Protein AF-A0AAC9TVE8-F1 (afdb_monomer_lite)

Sequence (306 aa):
MRELNFVEDNGLFGITFKSDNKAEANTIMNAIQRFISKNSDNEIKENINDNSKSSVKDYSRCPIDGPSKDVYLNLFSDDKLIELYNSEELEQGYKDYIKNELNERGIFDLSMTKSKKKSSNNNNTKKEKKSNTIIENIKEHELNNKIKSIKNGRDITQLSNEELEEIALLESELASICGYSETAKHILQGRKFNHSRELENKITQGRRLSELTLEELKELEKVTMLDNYREDIQKEIYKRENKSFEETLKENNEIISFSEDEEQSNYKIDEDEDPLSVDTDNINNWDFDADGDKVDADGNKMLFDY

Foldseek 3Di:
DWDWDWDDDPNDIDIAIDDPDPVVRVVVVVVVVVVVVVVVVVVVVVPPPDPPDDPDDDLQADCDPDPRGRPGPLVDDLVVLLVQLPDPPDDVSNVVVSQVSCVVVVNDDPPSPDDDDDDDDDDDPPPVVVVVLVVLVVLLVVLVVVLCVLCVVPDLLPHDLVSLVVNLVSQVVNCVRPNGDSVSVVSNVVVLQVVLVVVLCVLCVVPDLLPHDLVSLVVNLVSDPDPVVNVVSVVSNVVVVVVVVVVVVVVVPPPPDPDDDDDDDDDDDDDDDDPDDDDDDDDDPPDPPPDDFDADPVGDGDPDDD

Organism: NCBI:txid1287055

Secondary structure (DSSP, 8-state):
--EEEEEEETTEEEEEEE-S-HHHHHHHHHHHHHHHHHHHHHHHHHS-S--TT-----TTB--SSSTTTT-BGGGS-HHHHHHHHT-TTS-HHHHHHHHHHHHHTT---GGGS------------TTHHHHHHHHHHHHHHHHHHHHHHHHTT--GGGS-HHHHHHHHHHHHHHHHHH----HHHHHHHHHHHHHHHHHHHHHHTT--GGGS-HHHHHHHHHH---HHHHHHHHHHHHHHHHHHHHHHHHHH--------------------------------S-----S-PPB-TT-PBPSS--

Radius of gyration: 43.01 Å; chains: 1; bounding box: 118×68×105 Å

pLDDT: mean 70.2, std 19.27, range [30.31, 93.0]

Structure (mmCIF, N/CA/C/O backbone):
data_AF-A0AAC9TVE8-F1
#
_entry.id   AF-A0AAC9TVE8-F1
#
loop_
_atom_site.group_PDB
_atom_site.id
_atom_site.type_symbol
_atom_site.label_atom_id
_atom_site.label_alt_id
_atom_site.label_comp_id
_atom_site.label_asym_id
_atom_site.label_entity_id
_atom_site.label_seq_id
_atom_site.pdbx_PDB_ins_code
_atom_site.Cartn_x
_atom_site.Cartn_y
_atom_site.Cartn_z
_atom_site.occupancy
_atom_site.B_iso_or_equiv
_atom_site.auth_seq_id
_atom_site.auth_comp_id
_atom_site.auth_asym_id
_atom_site.auth_atom_id
_atom_site.pdbx_PDB_model_num
ATOM 1 N N . MET A 1 1 ? 18.629 20.568 -51.470 1.00 65.56 1 MET A N 1
ATOM 2 C CA . MET A 1 1 ? 18.117 19.857 -50.295 1.00 65.56 1 MET A CA 1
ATOM 3 C C . MET A 1 1 ? 19.120 18.768 -49.954 1.00 65.56 1 MET A C 1
ATOM 5 O O . MET A 1 1 ? 19.537 18.055 -50.855 1.00 65.56 1 MET A O 1
ATOM 9 N N . ARG A 1 2 ? 19.594 18.702 -48.703 1.00 78.94 2 ARG A N 1
ATOM 10 C CA . ARG A 1 2 ? 20.515 17.651 -48.242 1.00 78.94 2 ARG A CA 1
ATOM 11 C C . ARG A 1 2 ? 19.762 16.756 -47.273 1.00 78.94 2 ARG A C 1
ATOM 13 O O . ARG A 1 2 ? 19.258 17.264 -46.277 1.00 78.94 2 ARG A O 1
ATOM 20 N N . GLU A 1 3 ? 19.695 15.465 -47.554 1.00 76.12 3 GLU A N 1
ATOM 21 C CA . GLU A 1 3 ? 19.007 14.498 -46.696 1.00 76.12 3 GLU A CA 1
ATOM 22 C C . GLU A 1 3 ? 19.867 13.253 -46.538 1.00 76.12 3 GLU A C 1
ATOM 24 O O . GLU A 1 3 ? 20.350 12.701 -47.526 1.00 76.12 3 GLU A O 1
ATOM 29 N N . LEU A 1 4 ? 20.045 12.812 -45.297 1.00 78.94 4 LEU A N 1
ATOM 30 C CA . LEU A 1 4 ? 20.685 11.547 -44.967 1.00 78.94 4 LEU A CA 1
ATOM 31 C C . LEU A 1 4 ? 19.611 10.625 -44.400 1.00 78.94 4 LEU A C 1
ATOM 33 O O . LEU A 1 4 ? 18.989 10.966 -43.396 1.00 78.94 4 LEU A O 1
ATOM 37 N N . ASN A 1 5 ? 19.404 9.479 -45.039 1.00 76.00 5 ASN A N 1
ATOM 38 C CA . ASN A 1 5 ? 18.442 8.482 -44.594 1.00 76.00 5 ASN A CA 1
ATOM 39 C C . ASN A 1 5 ? 19.147 7.160 -44.314 1.00 76.00 5 ASN A C 1
ATOM 41 O O . ASN A 1 5 ? 19.996 6.713 -45.093 1.00 76.00 5 ASN A O 1
ATOM 45 N N . PHE A 1 6 ? 18.725 6.532 -43.225 1.00 77.38 6 PHE A N 1
ATOM 46 C CA . PHE A 1 6 ? 19.122 5.193 -42.825 1.00 77.38 6 PHE A CA 1
ATOM 47 C C . PHE A 1 6 ? 17.919 4.279 -43.024 1.00 77.38 6 PHE A C 1
ATOM 49 O O . PHE A 1 6 ? 16.826 4.582 -42.546 1.00 77.38 6 PHE A O 1
ATOM 56 N N . VAL A 1 7 ? 18.112 3.201 -43.774 1.00 75.38 7 VAL A N 1
ATOM 57 C CA . VAL A 1 7 ? 17.093 2.182 -44.025 1.00 75.38 7 VAL A CA 1
ATOM 58 C C . VAL A 1 7 ? 17.626 0.871 -43.475 1.00 75.38 7 VAL A C 1
ATOM 60 O O . VAL A 1 7 ? 18.724 0.461 -43.835 1.00 75.38 7 VAL A O 1
ATOM 63 N N . GLU A 1 8 ? 16.860 0.224 -42.608 1.00 69.62 8 GLU A N 1
ATOM 64 C CA . GLU A 1 8 ? 17.105 -1.160 -42.213 1.00 69.62 8 GLU A CA 1
ATOM 65 C C . GLU A 1 8 ? 16.095 -2.048 -42.943 1.00 69.62 8 GLU A C 1
ATOM 67 O O . GLU A 1 8 ? 14.891 -1.803 -42.871 1.00 69.62 8 GLU A O 1
ATOM 72 N N . ASP A 1 9 ? 16.583 -3.076 -43.635 1.00 58.78 9 ASP A N 1
ATOM 73 C CA . ASP A 1 9 ? 15.754 -4.154 -44.174 1.00 58.78 9 ASP A CA 1
ATOM 74 C C . ASP A 1 9 ? 16.397 -5.500 -43.827 1.00 58.78 9 ASP A C 1
ATOM 76 O O . ASP A 1 9 ? 17.488 -5.825 -44.296 1.00 58.78 9 ASP A O 1
ATOM 80 N N . ASN A 1 10 ? 15.745 -6.270 -42.952 1.00 51.19 10 ASN A N 1
ATOM 81 C CA . ASN A 1 10 ? 16.164 -7.619 -42.559 1.00 51.19 10 ASN A CA 1
ATOM 82 C C . ASN A 1 10 ? 17.630 -7.740 -42.081 1.00 51.19 10 ASN A C 1
ATOM 84 O O . ASN A 1 10 ? 18.275 -8.768 -42.271 1.00 51.19 10 ASN A O 1
ATOM 88 N N . GLY A 1 11 ? 18.155 -6.715 -41.397 1.00 52.25 11 GLY A N 1
ATOM 89 C CA . GLY A 1 11 ? 19.544 -6.679 -40.912 1.00 52.25 11 GLY A CA 1
ATOM 90 C C . GLY A 1 11 ? 20.568 -6.183 -41.939 1.00 52.25 11 GLY A C 1
ATOM 91 O O . GLY A 1 11 ? 21.757 -6.127 -41.633 1.00 52.25 11 GLY A O 1
ATOM 92 N N . LEU A 1 12 ? 20.122 -5.787 -43.134 1.00 61.22 12 LEU A N 1
ATOM 93 C CA . LEU A 1 12 ? 20.921 -5.036 -44.090 1.00 61.22 12 LEU A CA 1
ATOM 94 C C . LEU A 1 12 ? 20.696 -3.536 -43.859 1.00 61.22 12 LEU A C 1
ATOM 96 O O . LEU A 1 12 ? 19.582 -3.031 -44.007 1.00 61.22 12 LEU A O 1
ATOM 100 N N . PHE A 1 13 ? 21.762 -2.819 -43.504 1.00 70.62 13 PHE A N 1
ATOM 101 C CA . PHE A 1 13 ? 21.716 -1.373 -43.292 1.00 70.62 13 PHE A CA 1
ATOM 102 C C . PHE A 1 13 ? 22.097 -0.634 -44.575 1.00 70.62 13 PHE A C 1
ATOM 104 O O . PHE A 1 13 ? 23.231 -0.706 -45.051 1.00 70.62 13 PHE A O 1
ATOM 111 N N . GLY A 1 14 ? 21.139 0.095 -45.137 1.00 75.38 14 GLY A N 1
ATOM 112 C CA . GLY A 1 14 ? 21.325 0.999 -46.262 1.00 75.38 14 GLY A CA 1
ATOM 113 C C . GLY A 1 14 ? 21.501 2.439 -45.790 1.00 75.38 14 GLY A C 1
ATOM 114 O O . GLY A 1 14 ? 20.646 2.986 -45.096 1.00 75.38 14 GLY A O 1
ATOM 115 N N . ILE A 1 15 ? 22.587 3.086 -46.212 1.00 82.75 15 ILE A N 1
ATOM 116 C CA . ILE A 1 15 ? 22.798 4.525 -46.019 1.00 82.75 15 ILE A CA 1
ATOM 117 C C . ILE A 1 15 ? 22.570 5.213 -47.360 1.00 82.75 15 ILE A C 1
ATOM 119 O O . ILE A 1 15 ? 23.194 4.858 -48.360 1.00 82.75 15 ILE A O 1
ATOM 123 N N . THR A 1 16 ? 21.692 6.214 -47.389 1.00 82.44 16 THR A N 1
ATOM 124 C CA . THR A 1 16 ? 21.457 7.022 -48.591 1.00 82.44 16 THR A CA 1
ATOM 125 C C . THR A 1 16 ? 21.618 8.500 -48.283 1.00 82.44 16 THR A C 1
ATOM 127 O O . THR A 1 16 ? 21.069 9.010 -47.310 1.00 82.44 16 THR A O 1
ATOM 130 N N . PHE A 1 17 ? 22.365 9.201 -49.134 1.00 83.31 17 PHE A N 1
ATOM 131 C CA . PHE A 1 17 ? 22.533 10.646 -49.057 1.00 83.31 17 PHE A CA 1
ATOM 132 C C . PHE A 1 17 ? 22.013 11.298 -50.339 1.00 83.31 17 PHE A C 1
ATOM 134 O O . PHE A 1 17 ? 22.492 11.008 -51.437 1.00 83.31 17 PHE A O 1
ATOM 141 N N . LYS A 1 18 ? 21.028 12.185 -50.201 1.00 85.06 18 LYS A N 1
ATOM 142 C CA . LYS A 1 18 ? 20.482 12.994 -51.294 1.00 85.06 18 LYS A CA 1
ATOM 143 C C . LYS A 1 18 ? 21.072 14.400 -51.230 1.00 85.06 18 LYS A C 1
ATOM 145 O O . LYS A 1 18 ? 21.073 15.021 -50.171 1.00 85.06 18 LYS A O 1
ATOM 150 N N . SER A 1 19 ? 21.529 14.906 -52.373 1.00 86.25 19 SER A N 1
ATOM 151 C CA . SER A 1 19 ? 21.849 16.320 -52.597 1.00 86.25 19 SER A CA 1
ATOM 152 C C . SER A 1 19 ? 21.358 16.735 -53.983 1.00 86.25 19 SER A C 1
ATOM 154 O O . SER A 1 19 ? 21.337 15.916 -54.903 1.00 86.25 19 SER A O 1
ATOM 156 N N . ASP A 1 20 ? 21.024 18.015 -54.150 1.00 88.31 20 ASP A N 1
ATOM 157 C CA . ASP A 1 20 ? 20.729 18.612 -55.461 1.00 88.31 20 ASP A CA 1
ATOM 158 C C . ASP A 1 20 ? 21.970 18.602 -56.375 1.00 88.31 20 ASP A C 1
ATOM 160 O O . ASP A 1 20 ? 21.859 18.730 -57.593 1.00 88.31 20 ASP A O 1
ATOM 164 N N . ASN A 1 21 ? 23.168 18.435 -55.798 1.00 89.12 21 ASN A N 1
ATOM 165 C CA . ASN A 1 21 ? 24.426 18.321 -56.522 1.00 89.12 21 ASN A CA 1
ATOM 166 C C . ASN A 1 21 ? 24.946 16.873 -56.506 1.00 89.12 21 ASN A C 1
ATOM 168 O O . ASN A 1 21 ? 25.409 16.356 -55.486 1.00 89.12 21 ASN A O 1
ATOM 172 N N . LYS A 1 22 ? 24.948 16.232 -57.681 1.00 85.94 22 LYS A N 1
ATOM 173 C CA . LYS A 1 22 ? 25.423 14.851 -57.869 1.00 85.94 22 LYS A CA 1
ATOM 174 C C . LYS A 1 22 ? 26.890 14.651 -57.462 1.00 85.94 22 LYS A C 1
ATOM 176 O O . LYS A 1 22 ? 27.232 13.607 -56.912 1.00 85.94 22 LYS A O 1
ATOM 181 N N . ALA A 1 23 ? 27.763 15.625 -57.732 1.00 86.38 23 ALA A N 1
ATOM 182 C CA . ALA A 1 23 ? 29.186 15.518 -57.401 1.00 86.38 23 ALA A CA 1
ATOM 183 C C . ALA A 1 23 ? 29.408 15.543 -55.883 1.00 86.38 23 ALA A C 1
ATOM 185 O O . ALA A 1 23 ? 30.212 14.780 -55.348 1.00 86.38 23 ALA A O 1
ATOM 186 N N . GLU A 1 24 ? 28.642 16.377 -55.185 1.00 83.00 24 GLU A N 1
ATOM 187 C CA . GLU A 1 24 ? 28.634 16.444 -53.727 1.00 83.00 24 GLU A CA 1
ATOM 188 C C . GLU A 1 24 ? 28.098 15.145 -53.113 1.00 83.00 24 GLU A C 1
ATOM 190 O O . GLU A 1 24 ? 28.743 14.582 -52.228 1.00 83.00 24 GLU A O 1
ATOM 195 N N . ALA A 1 25 ? 26.979 14.621 -53.628 1.00 84.31 25 ALA A N 1
ATOM 196 C CA . ALA A 1 25 ? 26.403 13.371 -53.139 1.00 84.31 25 ALA A CA 1
ATOM 197 C C . ALA A 1 25 ? 27.381 12.192 -53.262 1.00 84.31 25 ALA A C 1
ATOM 199 O O . ALA A 1 25 ? 27.592 11.457 -52.298 1.00 84.31 25 ALA A O 1
ATOM 200 N N . ASN A 1 26 ? 28.052 12.065 -54.410 1.00 83.38 26 ASN A N 1
ATOM 201 C CA . ASN A 1 26 ? 29.068 11.035 -54.623 1.00 83.38 26 ASN A CA 1
ATOM 202 C C . ASN A 1 26 ? 30.281 11.210 -53.701 1.00 83.38 26 ASN A C 1
ATOM 204 O O . ASN A 1 26 ? 30.813 10.231 -53.185 1.00 83.38 26 ASN A O 1
ATOM 208 N N . THR A 1 27 ? 30.725 12.450 -53.483 1.00 87.81 27 THR A N 1
ATOM 209 C CA . THR A 1 27 ? 31.869 12.737 -52.604 1.00 87.81 27 THR A CA 1
ATOM 210 C C . THR A 1 27 ? 31.567 12.326 -51.167 1.00 87.81 27 THR A C 1
ATOM 212 O O . THR A 1 27 ? 32.390 11.674 -50.525 1.00 87.81 27 THR A O 1
ATOM 215 N N . ILE A 1 28 ? 30.369 12.653 -50.683 1.00 84.19 28 ILE A N 1
ATOM 216 C CA . ILE A 1 28 ? 29.928 12.329 -49.325 1.00 84.19 28 ILE A CA 1
ATOM 217 C C . ILE A 1 28 ? 29.726 10.819 -49.163 1.00 84.19 28 ILE A C 1
ATOM 219 O O . ILE A 1 28 ? 30.243 10.249 -48.207 1.00 84.19 28 ILE A O 1
ATOM 223 N N . MET A 1 29 ? 29.079 10.143 -50.118 1.00 85.88 29 MET A N 1
ATOM 224 C CA . MET A 1 29 ? 28.918 8.684 -50.065 1.00 85.88 29 MET A CA 1
ATOM 225 C C . MET A 1 29 ? 30.262 7.946 -50.081 1.00 85.88 29 MET A C 1
ATOM 227 O O . MET A 1 29 ? 30.465 7.028 -49.289 1.00 85.88 29 MET A O 1
ATOM 231 N N . ASN A 1 30 ? 31.219 8.391 -50.901 1.00 83.94 30 ASN A N 1
ATOM 232 C CA . ASN A 1 30 ? 32.571 7.827 -50.913 1.00 83.94 30 ASN A CA 1
ATOM 233 C C . ASN A 1 30 ? 33.313 8.064 -49.589 1.00 83.94 30 ASN A C 1
ATOM 235 O O . ASN A 1 30 ? 34.082 7.208 -49.150 1.00 83.94 30 ASN A O 1
ATOM 239 N N . ALA A 1 31 ? 33.108 9.218 -48.947 1.00 84.38 31 ALA A N 1
ATOM 240 C CA . ALA A 1 31 ? 33.695 9.514 -47.644 1.00 84.38 31 ALA A CA 1
ATOM 241 C C . ALA A 1 31 ? 33.103 8.623 -46.540 1.00 84.38 31 ALA A C 1
ATOM 243 O O . ALA A 1 31 ? 33.861 8.072 -45.744 1.00 84.38 31 ALA A O 1
ATOM 244 N N . ILE A 1 32 ? 31.781 8.425 -46.540 1.00 82.94 32 ILE A N 1
ATOM 245 C CA . ILE A 1 32 ? 31.084 7.515 -45.619 1.00 82.94 32 ILE A CA 1
ATOM 246 C C . ILE A 1 32 ? 31.590 6.082 -45.813 1.00 82.94 32 ILE A C 1
ATOM 248 O O . ILE A 1 32 ? 31.980 5.438 -44.843 1.00 82.94 32 ILE A O 1
ATOM 252 N N . GLN A 1 33 ? 31.677 5.606 -47.058 1.00 80.19 33 GLN A N 1
ATOM 253 C CA . GLN A 1 33 ? 32.198 4.271 -47.358 1.00 80.19 33 GLN A CA 1
ATOM 254 C C . GLN A 1 33 ? 33.635 4.097 -46.848 1.00 80.19 33 GLN A C 1
ATOM 256 O O . GLN A 1 33 ? 33.935 3.116 -46.175 1.00 80.19 33 GLN A O 1
ATOM 261 N N . ARG A 1 34 ? 34.521 5.070 -47.107 1.00 79.44 34 ARG A N 1
ATOM 262 C CA . ARG A 1 34 ? 35.908 5.036 -46.610 1.00 79.44 34 ARG A CA 1
ATOM 263 C C . ARG A 1 34 ? 35.990 5.050 -45.088 1.00 79.44 34 ARG A C 1
ATOM 265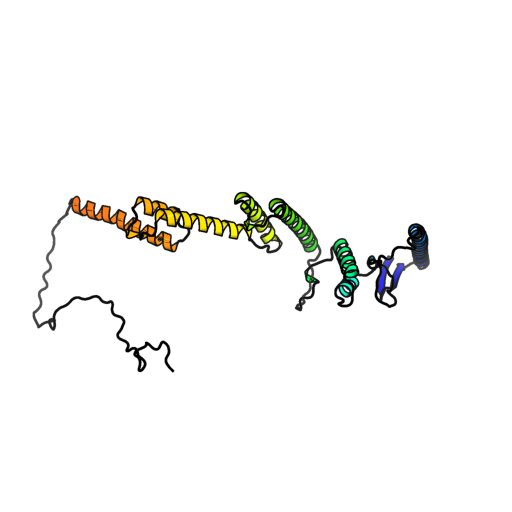 O O . ARG A 1 34 ? 36.863 4.389 -44.537 1.00 79.44 34 ARG A O 1
ATOM 272 N N . PHE A 1 35 ? 35.126 5.810 -44.420 1.00 79.19 35 PHE A N 1
ATOM 273 C CA . PHE A 1 35 ? 35.072 5.862 -42.962 1.00 79.19 35 PHE A CA 1
ATOM 274 C C . PHE A 1 35 ? 34.667 4.507 -42.373 1.00 79.19 35 PHE A C 1
ATOM 276 O O . PHE A 1 35 ? 35.350 4.010 -41.481 1.00 79.19 35 PHE A O 1
ATOM 283 N N . ILE A 1 36 ? 33.626 3.880 -42.930 1.00 78.44 36 ILE A N 1
ATOM 284 C CA . ILE A 1 36 ? 33.165 2.551 -42.512 1.00 78.44 36 ILE A CA 1
ATOM 285 C C . ILE A 1 36 ? 34.269 1.512 -42.729 1.00 78.44 36 ILE A C 1
ATOM 287 O O . ILE A 1 36 ? 34.628 0.821 -41.783 1.00 78.44 36 ILE A O 1
ATOM 291 N N . SER A 1 37 ? 34.878 1.461 -43.920 1.00 74.19 37 SER A N 1
ATOM 292 C CA . SER A 1 37 ? 35.965 0.511 -44.206 1.00 74.19 37 SER A CA 1
ATOM 293 C C . SER A 1 37 ? 37.187 0.710 -43.302 1.00 74.19 37 SER A C 1
ATOM 295 O O . SER A 1 37 ? 37.798 -0.250 -42.848 1.00 74.19 37 SER A O 1
ATOM 297 N N . LYS A 1 38 ? 37.550 1.962 -43.001 1.00 75.31 38 LYS A N 1
ATOM 298 C CA . LYS A 1 38 ? 38.698 2.254 -42.134 1.00 75.31 38 LYS A CA 1
ATOM 299 C C . LYS A 1 38 ? 38.452 1.830 -40.684 1.00 75.31 38 LYS A C 1
ATOM 301 O O . LYS A 1 38 ? 39.387 1.395 -40.018 1.00 75.31 38 LYS A O 1
ATOM 306 N N . ASN A 1 39 ? 37.222 1.969 -40.194 1.00 64.12 39 ASN A N 1
ATOM 307 C CA . ASN A 1 39 ? 36.875 1.561 -38.836 1.00 64.12 39 ASN A CA 1
ATOM 308 C C . ASN A 1 39 ? 36.667 0.047 -38.726 1.00 64.12 39 ASN A C 1
ATOM 310 O O . ASN A 1 39 ? 37.110 -0.524 -37.735 1.00 64.12 39 ASN A O 1
ATOM 314 N N . SER A 1 40 ? 36.134 -0.617 -39.759 1.00 60.47 40 SER A N 1
ATOM 315 C CA . SER A 1 40 ? 36.070 -2.084 -39.784 1.00 60.47 40 SER A CA 1
ATOM 316 C C . SER A 1 40 ? 37.465 -2.719 -39.751 1.00 60.47 40 SER A C 1
ATOM 318 O O . SER A 1 40 ? 37.679 -3.699 -39.048 1.00 60.47 40 SER A O 1
ATOM 320 N N . ASP A 1 41 ? 38.449 -2.129 -40.439 1.00 54.41 41 ASP A N 1
ATOM 321 C CA . ASP A 1 41 ? 39.832 -2.630 -40.423 1.00 54.41 41 ASP A CA 1
ATOM 322 C C . ASP A 1 41 ? 40.548 -2.393 -39.077 1.00 54.41 41 ASP A C 1
ATOM 324 O O . ASP A 1 41 ? 41.454 -3.147 -38.709 1.00 54.41 41 ASP A O 1
ATOM 328 N N . ASN A 1 42 ? 40.150 -1.360 -38.327 1.00 50.72 42 ASN A N 1
ATOM 329 C CA . ASN A 1 42 ? 40.678 -1.082 -36.989 1.00 50.72 42 ASN A CA 1
ATOM 330 C C . ASN A 1 42 ? 40.032 -1.975 -35.914 1.00 50.72 42 ASN A C 1
ATOM 332 O O . ASN A 1 42 ? 40.745 -2.448 -35.030 1.00 50.72 42 ASN A O 1
ATOM 336 N N . GLU A 1 43 ? 38.737 -2.293 -36.025 1.00 45.72 43 GLU A N 1
ATOM 337 C CA . GLU A 1 43 ? 38.057 -3.261 -35.144 1.00 45.72 43 GLU A CA 1
ATOM 338 C C . GLU A 1 43 ? 38.591 -4.692 -35.312 1.00 45.72 43 GLU A C 1
ATOM 340 O O . GLU A 1 43 ? 38.644 -5.456 -34.346 1.00 45.72 43 GLU A O 1
ATOM 345 N N . ILE A 1 44 ? 39.066 -5.054 -36.511 1.00 45.66 44 ILE A N 1
ATOM 346 C CA . ILE A 1 44 ? 39.747 -6.338 -36.742 1.00 45.66 44 ILE A CA 1
ATOM 347 C C . ILE A 1 44 ? 41.080 -6.403 -35.973 1.00 45.66 44 ILE A C 1
ATOM 349 O O . ILE A 1 44 ? 41.489 -7.484 -35.561 1.00 45.66 44 ILE A O 1
ATOM 353 N N . LYS A 1 45 ? 41.759 -5.277 -35.713 1.00 43.91 45 LYS A N 1
ATOM 354 C CA . LYS A 1 45 ? 43.038 -5.273 -34.977 1.00 43.91 45 LYS A CA 1
ATOM 355 C C . LYS A 1 45 ? 42.893 -5.273 -33.458 1.00 43.91 45 LYS A C 1
ATOM 357 O O . LYS A 1 45 ? 43.772 -5.819 -32.799 1.00 43.91 45 LYS A O 1
ATOM 362 N N . GLU A 1 46 ? 41.815 -4.723 -32.901 1.00 41.22 46 GLU A N 1
ATOM 363 C CA . GLU A 1 46 ? 41.567 -4.797 -31.450 1.00 41.22 46 GLU A CA 1
ATOM 364 C C . GLU A 1 46 ? 40.982 -6.151 -31.008 1.00 41.22 46 GLU A C 1
ATOM 366 O O . GLU A 1 46 ? 41.146 -6.532 -29.853 1.00 41.22 46 GLU A O 1
ATOM 371 N N . ASN A 1 47 ? 40.401 -6.934 -31.929 1.00 41.50 47 ASN A N 1
ATOM 372 C CA . ASN A 1 47 ? 39.808 -8.247 -31.632 1.00 41.50 47 ASN A CA 1
ATOM 373 C C . ASN A 1 47 ? 40.692 -9.471 -31.955 1.00 41.50 47 ASN A C 1
ATOM 375 O O . ASN A 1 47 ? 40.273 -10.599 -31.698 1.00 41.50 47 ASN A O 1
ATOM 379 N N . ILE A 1 48 ? 41.911 -9.298 -32.485 1.00 42.78 48 ILE A N 1
ATOM 380 C CA . ILE A 1 48 ? 42.873 -10.404 -32.706 1.00 42.78 48 ILE A CA 1
ATOM 381 C C . ILE A 1 48 ? 43.986 -10.359 -31.648 1.00 42.78 48 ILE A C 1
ATOM 383 O O . ILE A 1 48 ? 45.172 -10.431 -31.951 1.00 42.78 48 ILE A O 1
ATOM 387 N N . ASN A 1 49 ? 43.606 -10.253 -30.376 1.00 35.69 49 ASN A N 1
ATOM 388 C CA . ASN A 1 49 ? 44.420 -10.804 -29.298 1.00 35.69 49 ASN A CA 1
ATOM 389 C C . ASN A 1 49 ? 43.664 -12.000 -28.719 1.00 35.69 49 ASN A C 1
ATOM 391 O O . ASN A 1 49 ? 42.803 -11.865 -27.856 1.00 35.69 49 ASN A O 1
ATOM 395 N N . ASP A 1 50 ? 43.967 -13.155 -29.308 1.00 45.75 50 ASP A N 1
ATOM 396 C CA . ASP A 1 50 ? 43.845 -14.504 -28.764 1.00 45.75 50 ASP A CA 1
ATOM 397 C C . ASP A 1 50 ? 42.732 -14.758 -27.741 1.00 45.75 50 ASP A C 1
ATOM 399 O O . ASP A 1 50 ? 42.935 -14.717 -26.531 1.00 45.75 50 ASP A O 1
ATOM 403 N N . ASN A 1 51 ? 41.584 -15.213 -28.244 1.00 37.44 51 ASN A N 1
ATOM 404 C CA . ASN A 1 51 ? 40.698 -16.083 -27.471 1.00 37.44 51 ASN A CA 1
ATOM 405 C C . ASN A 1 51 ? 40.352 -17.366 -28.233 1.00 37.44 51 ASN A C 1
ATOM 407 O O . ASN A 1 51 ? 39.248 -17.904 -28.158 1.00 37.44 51 ASN A O 1
ATOM 411 N N . SER A 1 52 ? 41.354 -17.930 -28.909 1.00 43.28 52 SER A N 1
ATOM 412 C CA . SER A 1 52 ? 41.347 -19.315 -29.383 1.00 43.28 52 SER A CA 1
ATOM 413 C C . SER A 1 52 ? 41.463 -20.308 -28.210 1.00 43.28 52 SER A C 1
ATOM 415 O O . SER A 1 52 ? 42.340 -21.164 -28.215 1.00 43.28 52 SER A O 1
ATOM 417 N N . LYS A 1 53 ? 40.616 -20.173 -27.170 1.00 44.50 53 LYS A N 1
ATOM 418 C CA . LYS A 1 53 ? 40.407 -21.150 -26.073 1.00 44.50 53 LYS A CA 1
ATOM 419 C C . LYS A 1 53 ? 39.362 -20.740 -25.022 1.00 44.50 53 LYS A C 1
ATOM 421 O O . LYS A 1 53 ? 39.426 -21.208 -23.890 1.00 44.50 53 LYS A O 1
ATOM 426 N N . SER A 1 54 ? 38.376 -19.918 -25.365 1.00 43.22 54 SER A N 1
ATOM 427 C CA . SER A 1 54 ? 37.230 -19.710 -24.479 1.00 43.22 54 SER A CA 1
ATOM 428 C C . SER A 1 54 ? 36.051 -20.534 -24.983 1.00 43.22 54 SER A C 1
ATOM 430 O O . SER A 1 54 ? 35.462 -20.226 -26.011 1.00 43.22 54 SER A O 1
ATOM 432 N N . SER A 1 55 ? 35.689 -21.593 -24.262 1.00 50.84 55 SER A N 1
ATOM 433 C CA . SER A 1 55 ? 34.427 -22.321 -24.457 1.00 50.84 55 SER A CA 1
ATOM 434 C C . SER A 1 55 ? 33.207 -21.526 -23.960 1.00 50.84 55 SER A C 1
ATOM 436 O O . SER A 1 55 ? 32.153 -22.110 -23.714 1.00 50.84 55 SER A O 1
ATOM 438 N N . VAL A 1 56 ? 33.352 -20.214 -23.739 1.00 59.50 56 VAL A N 1
ATOM 439 C CA . VAL A 1 56 ? 32.280 -19.338 -23.272 1.00 59.50 56 VAL A CA 1
ATOM 440 C C . VAL A 1 56 ? 31.532 -18.822 -24.490 1.00 59.50 56 VAL A C 1
ATOM 442 O O . VAL A 1 56 ? 32.099 -18.162 -25.358 1.00 59.50 56 VAL A O 1
ATOM 445 N N . LYS A 1 57 ? 30.252 -19.174 -24.556 1.00 68.94 57 LYS A N 1
ATOM 446 C CA . LYS A 1 57 ? 29.333 -18.755 -25.608 1.00 68.94 57 LYS A CA 1
ATOM 447 C C . LYS A 1 57 ? 29.232 -17.224 -25.616 1.00 68.94 57 LYS A C 1
ATOM 449 O O . LYS A 1 57 ? 28.968 -16.625 -24.576 1.00 68.94 57 LYS A O 1
ATOM 454 N N . ASP A 1 58 ? 29.476 -16.603 -26.767 1.00 77.00 58 ASP A N 1
ATOM 455 C CA . ASP A 1 58 ? 29.353 -15.153 -26.934 1.00 77.00 58 ASP A CA 1
ATOM 456 C C . ASP A 1 58 ? 27.875 -14.779 -27.117 1.00 77.00 58 ASP A C 1
ATOM 458 O O . ASP A 1 58 ? 27.267 -15.059 -28.155 1.00 77.00 58 ASP A O 1
ATOM 462 N N . TYR A 1 59 ? 27.292 -14.170 -26.082 1.00 82.56 59 TYR A N 1
ATOM 463 C CA . TYR A 1 59 ? 25.887 -13.757 -26.069 1.00 82.56 59 TYR A CA 1
ATOM 464 C C . TYR A 1 59 ? 25.621 -12.434 -26.798 1.00 82.56 59 TYR A C 1
ATOM 466 O O . TYR A 1 59 ? 24.464 -12.064 -26.973 1.00 82.56 59 TYR A O 1
ATOM 474 N N . SER A 1 60 ? 26.665 -11.727 -27.245 1.00 80.06 60 SER A N 1
ATOM 475 C CA . SER A 1 60 ? 26.517 -10.454 -27.962 1.00 80.06 60 SER A CA 1
ATOM 476 C C . SER A 1 60 ? 26.138 -10.624 -29.435 1.00 80.06 60 SER A C 1
ATOM 478 O O . SER A 1 60 ? 25.752 -9.658 -30.095 1.00 80.06 60 SER A O 1
ATOM 480 N N . ARG A 1 61 ? 26.224 -11.851 -29.960 1.00 80.62 61 ARG A N 1
ATOM 481 C CA . ARG A 1 61 ? 26.016 -12.179 -31.374 1.00 80.62 61 ARG A CA 1
ATOM 482 C C . ARG A 1 61 ? 24.733 -12.965 -31.589 1.00 80.62 61 ARG A C 1
ATOM 484 O O . ARG A 1 61 ? 24.425 -13.876 -30.832 1.00 80.62 61 ARG A O 1
ATOM 491 N N . CYS A 1 62 ? 23.985 -12.640 -32.637 1.00 79.12 62 CYS A N 1
ATOM 492 C CA . CYS A 1 62 ? 22.707 -13.288 -32.906 1.00 79.12 62 CYS A CA 1
ATOM 493 C C . CYS A 1 62 ? 22.881 -14.809 -33.130 1.00 79.12 62 CYS A C 1
ATOM 495 O O . CYS A 1 62 ? 23.633 -15.204 -34.029 1.00 79.12 62 CYS A O 1
ATOM 497 N N . PRO A 1 63 ? 22.176 -15.666 -32.360 1.00 75.31 63 PRO A N 1
ATOM 498 C CA . PRO A 1 63 ? 22.336 -17.121 -32.432 1.00 75.31 63 PRO A CA 1
ATOM 499 C C . PRO A 1 63 ? 21.489 -17.791 -33.520 1.00 75.31 63 PRO A C 1
ATOM 501 O O . PRO A 1 63 ? 21.596 -19.000 -33.712 1.00 75.31 63 PRO A O 1
ATOM 504 N N . ILE A 1 64 ? 20.609 -17.044 -34.190 1.00 78.75 64 ILE A N 1
ATOM 505 C CA . ILE A 1 64 ? 19.641 -17.598 -35.139 1.00 78.75 64 ILE A CA 1
ATOM 506 C C . ILE A 1 64 ? 20.328 -17.845 -36.481 1.00 78.75 64 ILE A C 1
ATOM 508 O O . ILE A 1 64 ? 20.880 -16.925 -37.087 1.00 78.75 64 ILE A O 1
ATOM 512 N N . ASP A 1 65 ? 20.250 -19.086 -36.961 1.00 69.44 65 ASP A N 1
ATOM 513 C CA . ASP A 1 65 ? 20.741 -19.464 -38.283 1.00 69.44 65 ASP A CA 1
ATOM 514 C C . ASP A 1 65 ? 19.972 -18.705 -39.381 1.00 69.44 65 ASP A C 1
ATOM 516 O O . ASP A 1 65 ? 18.764 -18.862 -39.550 1.00 69.44 65 ASP A O 1
ATOM 520 N N . GLY A 1 66 ? 20.678 -17.848 -40.125 1.00 68.44 66 GLY A N 1
ATOM 521 C CA . GLY A 1 66 ? 20.095 -16.963 -41.134 1.00 68.44 66 GLY A CA 1
ATOM 522 C C . GLY A 1 66 ? 21.055 -15.846 -41.573 1.00 68.44 66 GLY A C 1
ATOM 523 O O . GLY A 1 66 ? 22.225 -15.861 -41.189 1.00 68.44 66 GLY A O 1
ATOM 524 N N . PRO A 1 67 ? 20.590 -14.852 -42.356 1.00 66.69 67 PRO A N 1
ATOM 525 C CA . PRO A 1 67 ? 21.418 -13.727 -42.820 1.00 66.69 67 PRO A CA 1
ATOM 526 C C . PRO A 1 67 ? 21.922 -12.826 -41.683 1.00 66.69 67 PRO A C 1
ATOM 528 O O . PRO A 1 67 ? 22.885 -12.089 -41.852 1.00 66.69 67 PRO A O 1
ATOM 531 N N . SER A 1 68 ? 21.276 -12.903 -40.523 1.00 67.62 68 SER A N 1
ATOM 532 C CA . SER A 1 68 ? 21.620 -12.182 -39.300 1.00 67.62 68 SER A CA 1
ATOM 533 C C . SER A 1 68 ? 22.493 -12.985 -38.330 1.00 67.62 68 SER A C 1
ATOM 535 O O . SER A 1 68 ? 22.791 -12.480 -37.251 1.00 67.62 68 SER A O 1
ATOM 537 N N . LYS A 1 69 ? 22.907 -14.208 -38.687 1.00 73.69 69 LYS A N 1
ATOM 538 C CA . LYS A 1 69 ? 23.784 -15.037 -37.853 1.00 73.69 69 LYS A CA 1
ATOM 539 C C . LYS A 1 69 ? 25.110 -14.320 -37.586 1.00 73.69 69 LYS A C 1
ATOM 541 O O . LYS A 1 69 ? 25.685 -13.729 -38.495 1.00 73.69 69 LYS A O 1
ATOM 546 N N . ASP A 1 70 ? 25.578 -14.379 -36.341 1.00 72.69 70 ASP A N 1
ATOM 547 C CA . ASP A 1 70 ? 26.827 -13.767 -35.862 1.00 72.69 70 ASP A CA 1
ATOM 548 C C . ASP A 1 70 ? 26.884 -12.225 -35.897 1.00 72.69 70 ASP A C 1
ATOM 550 O O . ASP A 1 70 ? 27.901 -11.637 -35.524 1.00 72.69 70 ASP A O 1
ATOM 554 N N . VAL A 1 71 ? 25.795 -11.548 -36.281 1.00 78.19 71 VAL A N 1
ATOM 555 C CA . VAL A 1 71 ? 25.692 -10.082 -36.219 1.00 78.19 71 VAL A CA 1
ATOM 556 C C . VAL A 1 71 ? 25.513 -9.641 -34.767 1.00 78.19 71 VAL A C 1
ATOM 558 O O . VAL A 1 71 ? 24.755 -10.259 -34.015 1.00 78.19 71 VAL A O 1
ATOM 561 N N . TYR A 1 72 ? 26.186 -8.558 -34.373 1.00 79.25 72 TYR A N 1
ATOM 562 C CA . TYR A 1 72 ? 26.050 -7.994 -33.032 1.00 79.25 72 TYR A CA 1
ATOM 563 C C . TYR A 1 72 ? 24.622 -7.511 -32.766 1.00 79.25 72 TYR A C 1
ATOM 565 O O . TYR A 1 72 ? 24.054 -6.740 -33.541 1.00 79.25 72 TYR A O 1
ATOM 573 N N . LEU A 1 73 ? 24.048 -7.954 -31.648 1.00 79.81 73 LEU A N 1
ATOM 574 C CA . LEU A 1 73 ? 22.677 -7.634 -31.254 1.00 79.81 73 LEU A CA 1
ATOM 575 C C . LEU A 1 73 ? 22.491 -6.133 -30.987 1.00 79.81 73 LEU A C 1
ATOM 577 O O . LEU A 1 73 ? 21.428 -5.597 -31.274 1.00 79.81 73 LEU A O 1
ATOM 581 N N . ASN A 1 74 ? 23.533 -5.418 -30.556 1.00 75.56 74 ASN A N 1
ATOM 582 C CA . ASN A 1 74 ? 23.486 -3.962 -30.391 1.00 75.56 74 ASN A CA 1
ATOM 583 C C . ASN A 1 74 ? 23.301 -3.184 -31.716 1.00 75.56 74 ASN A C 1
ATOM 585 O O . ASN A 1 74 ? 23.042 -1.984 -31.706 1.00 75.56 74 ASN A O 1
ATOM 589 N N . LEU A 1 75 ? 23.404 -3.829 -32.875 1.00 75.75 75 LEU A N 1
ATOM 590 C CA . LEU A 1 75 ? 23.115 -3.180 -34.153 1.00 75.75 75 LEU A CA 1
ATOM 591 C C . LEU A 1 75 ? 21.637 -3.286 -34.533 1.00 75.75 75 LEU A C 1
ATOM 593 O O . LEU A 1 75 ? 21.194 -2.583 -35.434 1.00 75.75 75 LEU A O 1
ATOM 597 N N . PHE A 1 76 ? 20.866 -4.147 -33.869 1.00 77.19 76 PHE A N 1
ATOM 598 C CA . PHE A 1 76 ? 19.468 -4.387 -34.208 1.00 77.19 76 PHE A CA 1
ATOM 599 C C . PHE A 1 76 ? 18.601 -3.208 -33.758 1.00 77.19 76 PHE A C 1
ATOM 601 O O . PHE A 1 76 ? 18.867 -2.580 -32.729 1.00 77.19 76 PHE A O 1
ATOM 608 N N . SER A 1 77 ? 17.541 -2.925 -34.518 1.00 75.69 77 SER A N 1
ATOM 609 C CA . SER A 1 77 ? 16.485 -2.013 -34.079 1.00 75.69 77 SER A CA 1
ATOM 610 C C . SER A 1 77 ? 15.775 -2.536 -32.834 1.00 75.69 77 SER A C 1
ATOM 612 O O . SER A 1 77 ? 15.739 -3.737 -32.554 1.00 75.69 77 SER A O 1
ATOM 614 N N . ASP A 1 78 ? 15.181 -1.610 -32.091 1.00 76.62 78 ASP A N 1
ATOM 615 C CA . ASP A 1 78 ? 14.557 -1.906 -30.804 1.00 76.62 78 ASP A CA 1
ATOM 616 C C . ASP A 1 78 ? 13.387 -2.887 -30.954 1.00 76.62 78 ASP A C 1
ATOM 618 O O . ASP A 1 78 ? 13.283 -3.845 -30.191 1.00 76.62 78 ASP A O 1
ATOM 622 N N . ASP A 1 79 ? 12.570 -2.722 -32.000 1.00 72.56 79 ASP A N 1
ATOM 623 C CA . ASP A 1 79 ? 11.464 -3.631 -32.331 1.00 72.56 79 ASP A CA 1
ATOM 624 C C . ASP A 1 79 ? 11.959 -5.067 -32.563 1.00 72.56 79 ASP A C 1
ATOM 626 O O . ASP A 1 79 ? 11.362 -6.032 -32.083 1.00 72.56 79 ASP A O 1
ATOM 630 N N . LYS A 1 80 ? 13.098 -5.209 -33.246 1.00 77.38 80 LYS A N 1
ATOM 631 C CA . LYS A 1 80 ? 13.702 -6.504 -33.563 1.00 77.38 80 LYS A CA 1
ATOM 632 C C . LYS A 1 80 ? 14.338 -7.152 -32.333 1.00 77.38 80 LYS A C 1
ATOM 634 O O . LYS A 1 80 ? 14.255 -8.365 -32.159 1.00 77.38 80 LYS A O 1
ATOM 639 N N . LEU A 1 81 ? 14.930 -6.357 -31.441 1.00 80.62 81 LEU A N 1
ATOM 640 C CA . LEU A 1 81 ? 15.404 -6.824 -30.135 1.00 80.62 81 LEU A CA 1
ATOM 641 C C . LEU A 1 81 ? 14.247 -7.311 -29.254 1.00 80.62 81 LEU A C 1
ATOM 643 O O . LEU A 1 81 ? 14.354 -8.366 -28.630 1.00 80.62 81 LEU A O 1
ATOM 647 N N . ILE A 1 82 ? 13.122 -6.594 -29.241 1.00 79.56 82 ILE A N 1
ATOM 648 C CA . ILE A 1 82 ? 11.909 -6.988 -28.510 1.00 79.56 82 ILE A CA 1
ATOM 649 C C . ILE A 1 82 ? 11.322 -8.286 -29.077 1.00 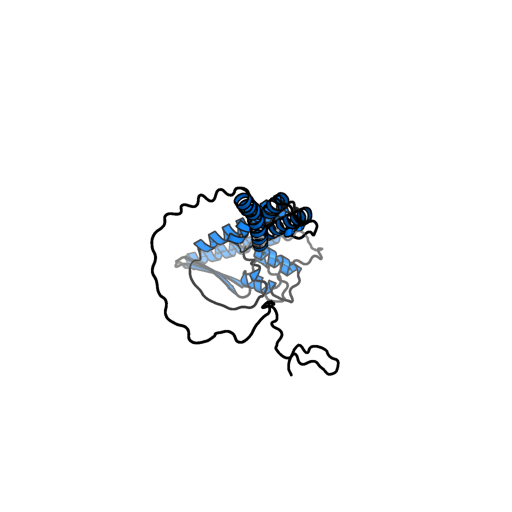79.56 82 ILE A C 1
ATOM 651 O O . ILE A 1 82 ? 10.907 -9.162 -28.314 1.00 79.56 82 ILE A O 1
ATOM 655 N N . GLU A 1 83 ? 11.289 -8.436 -30.401 1.00 80.19 83 GLU A N 1
ATOM 656 C CA . GLU A 1 83 ? 10.851 -9.668 -31.060 1.00 80.19 83 GLU A CA 1
ATOM 657 C C . GLU A 1 83 ? 11.725 -10.862 -30.645 1.00 80.19 83 GLU A C 1
ATOM 659 O O . GLU A 1 83 ? 11.202 -11.888 -30.204 1.00 80.19 83 GLU A O 1
ATOM 664 N N . LEU A 1 84 ? 13.052 -10.697 -30.689 1.00 80.88 84 LEU A N 1
ATOM 665 C CA . LEU A 1 84 ? 14.014 -11.720 -30.271 1.00 80.88 84 LEU A CA 1
ATOM 666 C C . LEU A 1 84 ? 13.883 -12.068 -28.784 1.00 80.88 84 LEU A C 1
ATOM 668 O O . LEU A 1 84 ? 13.872 -13.246 -28.429 1.00 80.88 84 LEU A O 1
ATOM 672 N N . TYR A 1 85 ? 13.727 -11.067 -27.914 1.00 82.56 85 TYR A N 1
ATOM 673 C CA . TYR A 1 85 ? 13.524 -11.268 -26.477 1.00 82.56 85 TYR A CA 1
ATOM 674 C C . TYR A 1 85 ? 12.274 -12.113 -26.179 1.00 82.56 85 TYR A C 1
ATOM 676 O O . TYR A 1 85 ? 12.283 -12.961 -25.284 1.00 82.56 85 TYR A O 1
ATOM 684 N N . ASN A 1 86 ? 11.212 -11.915 -26.965 1.00 79.81 86 ASN A N 1
ATOM 685 C CA . ASN A 1 86 ? 9.942 -12.630 -26.849 1.00 79.81 86 ASN A CA 1
ATOM 686 C C . ASN A 1 86 ? 9.937 -14.031 -27.485 1.00 79.81 86 ASN A C 1
ATOM 688 O O . ASN A 1 86 ? 8.921 -14.730 -27.383 1.00 79.81 86 ASN A O 1
ATOM 692 N N . SER A 1 87 ? 11.033 -14.446 -28.126 1.00 80.88 87 SER A N 1
ATOM 693 C CA . SER A 1 87 ? 11.178 -15.792 -28.677 1.00 80.88 87 SER A CA 1
ATOM 694 C C . SER A 1 87 ? 11.300 -16.834 -27.559 1.00 80.88 87 SER A C 1
ATOM 696 O O . SER A 1 87 ? 12.100 -16.705 -26.626 1.00 80.88 87 SER A O 1
ATOM 698 N N . GLU A 1 88 ? 10.497 -17.894 -27.639 1.00 72.50 88 GLU A N 1
ATOM 699 C CA . GLU A 1 88 ? 10.519 -19.002 -26.673 1.00 72.50 88 GLU A CA 1
ATOM 700 C C . GLU A 1 88 ? 11.773 -19.873 -26.832 1.00 72.50 88 GLU A C 1
ATOM 702 O O . GLU A 1 88 ? 12.273 -20.411 -25.849 1.00 72.50 88 GLU A O 1
ATOM 707 N N . GLU A 1 89 ? 12.333 -19.926 -28.042 1.00 75.06 89 GLU A N 1
ATOM 708 C CA . GLU A 1 89 ? 13.471 -20.777 -28.410 1.00 75.06 89 GLU A CA 1
ATOM 709 C C . GLU A 1 89 ? 14.837 -20.153 -28.073 1.00 75.06 89 GLU A C 1
ATOM 711 O O . GLU A 1 89 ? 15.874 -20.807 -28.194 1.00 75.06 89 GLU A O 1
ATOM 716 N N . LEU A 1 90 ? 14.860 -18.887 -27.640 1.00 81.69 90 LEU A N 1
ATOM 717 C CA . LEU A 1 90 ? 16.095 -18.166 -27.344 1.00 81.69 90 LEU A CA 1
ATOM 718 C C . LEU A 1 90 ? 16.614 -18.496 -25.933 1.00 81.69 90 LEU A C 1
ATOM 720 O O . LEU A 1 90 ? 15.910 -18.322 -24.935 1.00 81.69 90 LEU A O 1
ATOM 724 N N . GLU A 1 91 ? 17.872 -18.935 -25.858 1.00 82.19 91 GLU A N 1
ATOM 725 C CA . GLU A 1 91 ? 18.565 -19.247 -24.603 1.00 82.19 91 GLU A CA 1
ATOM 726 C C . GLU A 1 91 ? 18.667 -18.020 -23.678 1.00 82.19 91 GLU A C 1
ATOM 728 O O . GLU A 1 91 ? 18.843 -16.884 -24.128 1.00 82.19 91 GLU A O 1
ATOM 733 N N . GLN A 1 92 ? 18.584 -18.260 -22.364 1.00 79.69 92 GLN A N 1
ATOM 734 C CA . GLN A 1 92 ? 18.478 -17.207 -21.350 1.00 79.69 92 GLN A CA 1
ATOM 735 C C . GLN A 1 92 ? 19.634 -16.197 -21.392 1.00 79.69 92 GLN A C 1
ATOM 737 O O . GLN A 1 92 ? 19.391 -15.005 -21.233 1.00 79.69 92 GLN A O 1
ATOM 742 N N . GLY A 1 93 ? 20.863 -16.635 -21.688 1.00 79.50 93 GLY A N 1
ATOM 743 C CA . GLY A 1 93 ? 22.010 -15.726 -21.781 1.00 79.50 93 GLY A CA 1
ATOM 744 C C . GLY A 1 93 ? 21.852 -14.645 -22.861 1.00 79.50 93 GLY A C 1
ATOM 745 O O . GLY A 1 93 ? 22.238 -13.499 -22.642 1.00 79.50 93 GLY A O 1
ATOM 746 N N . TYR A 1 94 ? 21.196 -14.958 -23.985 1.00 82.69 94 TYR A N 1
ATOM 747 C CA . TYR A 1 94 ? 20.866 -13.958 -25.008 1.00 82.69 94 TYR A CA 1
ATOM 748 C C . TYR A 1 94 ? 19.720 -13.045 -24.564 1.00 82.69 94 TYR A C 1
ATOM 750 O O . TYR A 1 94 ? 19.748 -11.849 -24.840 1.00 82.69 94 TYR A O 1
ATOM 758 N N . LYS A 1 95 ? 18.728 -13.576 -23.836 1.00 83.88 95 LYS A N 1
ATOM 759 C CA . LYS A 1 95 ? 17.637 -12.765 -23.269 1.00 83.88 95 LYS A CA 1
ATOM 760 C C . LYS A 1 95 ? 18.156 -11.744 -22.262 1.00 83.88 95 LYS A C 1
ATOM 762 O O . LYS A 1 95 ? 17.703 -10.602 -22.275 1.00 83.88 95 LYS A O 1
ATOM 767 N N . ASP A 1 96 ? 19.117 -12.133 -21.432 1.00 81.75 96 ASP A N 1
ATOM 768 C CA . ASP A 1 96 ? 19.739 -11.246 -20.449 1.00 81.75 96 ASP A CA 1
ATOM 769 C C . ASP A 1 96 ? 20.574 -10.153 -21.134 1.00 81.75 96 ASP A C 1
ATOM 771 O O . ASP A 1 96 ? 20.483 -8.985 -20.752 1.00 81.75 96 ASP A O 1
ATOM 775 N N . TYR A 1 97 ? 21.312 -10.498 -22.198 1.00 84.12 97 TYR A N 1
ATOM 776 C CA . TYR A 1 97 ? 22.039 -9.518 -23.011 1.00 84.12 97 TYR A CA 1
ATOM 777 C C . TYR A 1 97 ? 21.091 -8.505 -23.670 1.00 84.12 97 TYR A C 1
ATOM 779 O O . TYR A 1 97 ? 21.267 -7.300 -23.509 1.00 84.12 97 TYR A O 1
ATOM 787 N N . ILE A 1 98 ? 20.038 -8.978 -24.346 1.00 84.06 98 ILE A N 1
ATOM 788 C CA . ILE A 1 98 ? 19.044 -8.115 -25.006 1.00 84.06 98 ILE A CA 1
ATOM 789 C C . ILE A 1 98 ? 18.331 -7.219 -23.989 1.00 84.06 98 ILE A C 1
ATOM 791 O O . ILE A 1 98 ? 18.094 -6.045 -24.256 1.00 84.06 98 ILE A O 1
ATOM 795 N N . LYS A 1 99 ? 18.012 -7.745 -22.803 1.00 82.75 99 LYS A N 1
ATOM 796 C CA . LYS A 1 99 ? 17.420 -6.963 -21.715 1.00 82.75 99 LYS A CA 1
ATOM 797 C C . LYS A 1 99 ? 18.340 -5.828 -21.271 1.00 82.75 99 LYS A C 1
ATOM 799 O O . LYS A 1 99 ? 17.864 -4.710 -21.099 1.00 82.75 99 LYS A O 1
ATOM 804 N N . ASN A 1 100 ? 19.632 -6.095 -21.098 1.00 81.38 100 ASN A N 1
ATOM 805 C CA . ASN A 1 100 ? 20.604 -5.063 -20.740 1.00 81.38 100 ASN A CA 1
ATOM 806 C C . ASN A 1 100 ? 20.751 -4.015 -21.848 1.00 81.38 100 ASN A C 1
ATOM 808 O O . ASN A 1 100 ? 20.706 -2.829 -21.553 1.00 81.38 100 ASN A O 1
ATOM 812 N N . GLU A 1 101 ? 20.808 -4.434 -23.109 1.00 78.69 101 GLU A N 1
ATOM 813 C CA . GLU A 1 101 ? 20.878 -3.525 -24.256 1.00 78.69 101 GLU A CA 1
ATOM 814 C C . GLU A 1 101 ? 19.623 -2.630 -24.357 1.00 78.69 101 GLU A C 1
ATOM 816 O O . GLU A 1 101 ? 19.717 -1.415 -24.516 1.00 78.69 101 GLU A O 1
ATOM 821 N N . LEU A 1 102 ? 18.424 -3.199 -24.184 1.00 78.50 102 LEU A N 1
ATOM 822 C CA . LEU A 1 102 ? 17.167 -2.439 -24.155 1.00 78.50 102 LEU A CA 1
ATOM 823 C C . LEU A 1 102 ? 17.075 -1.500 -22.938 1.00 78.50 102 LEU A C 1
ATOM 825 O O . LEU A 1 102 ? 16.473 -0.426 -23.039 1.00 78.50 102 LEU A O 1
ATOM 829 N N . ASN A 1 103 ? 17.670 -1.878 -21.799 1.00 78.06 103 ASN A N 1
ATOM 830 C CA . ASN A 1 103 ? 17.804 -1.012 -20.623 1.00 78.06 103 ASN A CA 1
ATOM 831 C C . ASN A 1 103 ? 18.748 0.164 -20.908 1.00 78.06 103 ASN A C 1
ATOM 833 O O . ASN A 1 103 ? 18.393 1.303 -20.611 1.00 78.06 103 ASN A O 1
ATOM 837 N N . GLU A 1 104 ? 19.918 -0.087 -21.505 1.00 75.69 104 GLU A N 1
ATOM 838 C CA . GLU A 1 104 ? 20.890 0.955 -21.871 1.00 75.69 104 GLU A CA 1
ATOM 839 C C . GLU A 1 104 ? 20.301 1.963 -22.864 1.00 75.69 104 GLU A C 1
ATOM 841 O O . GLU A 1 104 ? 20.562 3.163 -22.772 1.00 75.69 104 GLU A O 1
ATOM 846 N N . ARG A 1 105 ? 19.424 1.500 -23.759 1.00 72.25 105 ARG A N 1
ATOM 847 C CA . ARG A 1 105 ? 18.682 2.356 -24.699 1.00 72.25 105 ARG A CA 1
ATOM 848 C C . ARG A 1 105 ? 17.505 3.102 -24.074 1.00 72.25 105 ARG A C 1
ATOM 850 O O . ARG A 1 105 ? 16.910 3.953 -24.733 1.00 72.25 105 ARG A O 1
ATOM 857 N N . GLY A 1 106 ? 17.154 2.801 -22.823 1.00 64.50 106 GLY A N 1
ATOM 858 C CA . GLY A 1 106 ? 16.021 3.406 -22.122 1.00 64.50 106 GLY A CA 1
ATOM 859 C C . GLY A 1 106 ? 14.652 2.977 -22.664 1.00 64.50 106 GLY A C 1
ATOM 860 O O . GLY A 1 106 ? 13.697 3.746 -22.575 1.00 64.50 106 GLY A O 1
ATOM 861 N N . ILE A 1 107 ? 14.561 1.782 -23.261 1.00 63.88 107 ILE A N 1
ATOM 862 C CA . ILE A 1 107 ? 13.357 1.254 -23.938 1.00 63.88 107 ILE A CA 1
ATOM 863 C C . ILE A 1 107 ? 12.717 0.100 -23.156 1.00 63.88 107 ILE A C 1
ATOM 865 O O . ILE A 1 107 ? 11.582 -0.289 -23.429 1.00 63.88 107 ILE A O 1
ATOM 869 N N . PHE A 1 108 ? 13.409 -0.443 -22.156 1.00 54.91 108 PHE A N 1
ATOM 870 C CA . PHE A 1 108 ? 12.895 -1.556 -21.370 1.00 54.91 108 PHE A CA 1
ATOM 871 C C . PHE A 1 108 ? 11.772 -1.112 -20.417 1.00 54.91 108 PHE A C 1
ATOM 873 O O . PHE A 1 108 ? 12.004 -0.663 -19.297 1.00 54.91 108 PHE A O 1
ATOM 880 N N . ASP A 1 109 ? 10.537 -1.259 -20.884 1.00 53.72 109 ASP A N 1
ATOM 881 C CA . ASP A 1 109 ? 9.318 -1.156 -20.092 1.00 53.72 109 ASP A CA 1
ATOM 882 C C . ASP A 1 109 ? 8.837 -2.576 -19.730 1.00 53.72 109 ASP A C 1
ATOM 884 O O . ASP A 1 109 ? 8.748 -3.456 -20.593 1.00 53.72 109 ASP A O 1
ATOM 888 N N . LEU A 1 110 ? 8.512 -2.817 -18.453 1.00 47.53 110 LEU A N 1
ATOM 889 C CA . LEU A 1 110 ? 7.967 -4.094 -17.957 1.00 47.53 110 LEU A CA 1
ATOM 890 C C . LEU A 1 110 ? 6.679 -4.511 -18.698 1.00 47.53 110 LEU A C 1
ATOM 892 O O . LEU A 1 110 ? 6.339 -5.699 -18.718 1.00 47.53 110 LEU A O 1
ATOM 896 N N . SER A 1 111 ? 6.006 -3.563 -19.362 1.00 45.69 111 SER A N 1
ATOM 897 C CA . SER A 1 111 ? 4.846 -3.793 -20.234 1.00 45.69 111 SER A CA 1
ATOM 898 C C . SER A 1 111 ? 5.137 -4.641 -21.488 1.00 45.69 111 SER A C 1
ATOM 900 O O . SER A 1 111 ? 4.207 -5.185 -22.086 1.00 45.69 111 SER A O 1
ATOM 902 N N . MET A 1 112 ? 6.411 -4.818 -21.866 1.00 48.50 112 MET A N 1
ATOM 903 C CA . MET A 1 112 ? 6.835 -5.654 -23.003 1.00 48.50 112 MET A CA 1
ATOM 904 C C . MET A 1 112 ? 6.795 -7.162 -22.704 1.00 48.50 112 MET A C 1
ATOM 906 O O . MET A 1 112 ? 6.906 -7.978 -23.622 1.00 48.50 112 MET A O 1
ATOM 910 N N . THR A 1 113 ? 6.593 -7.558 -21.442 1.00 47.75 113 THR A N 1
ATOM 911 C CA . THR A 1 113 ? 6.252 -8.944 -21.098 1.00 47.75 113 THR A CA 1
ATOM 912 C C . THR A 1 113 ? 4.771 -9.172 -21.405 1.00 47.75 113 THR A C 1
ATOM 914 O O . THR A 1 113 ? 3.896 -8.519 -20.843 1.00 47.75 113 THR A O 1
ATOM 917 N N . LYS A 1 114 ? 4.481 -10.045 -22.382 1.00 41.88 114 LYS A N 1
ATOM 918 C CA . LYS A 1 114 ? 3.142 -10.259 -22.963 1.00 41.88 114 LYS A CA 1
ATOM 919 C C . LYS A 1 114 ? 2.010 -10.201 -21.919 1.00 41.88 114 LYS A C 1
ATOM 921 O O . LYS A 1 114 ? 1.769 -11.169 -21.203 1.00 41.88 114 LYS A O 1
ATOM 926 N N . SER A 1 115 ? 1.194 -9.150 -21.971 1.00 34.56 115 SER A N 1
ATOM 927 C CA . SER A 1 115 ? -0.221 -9.241 -21.608 1.00 34.56 115 SER A CA 1
ATOM 928 C C . SER A 1 115 ? -1.076 -8.674 -22.743 1.00 34.56 115 SER A C 1
ATOM 930 O O . SER A 1 115 ? -0.942 -7.535 -23.186 1.00 34.56 115 SER A O 1
ATOM 932 N N . LYS A 1 116 ? -1.934 -9.532 -23.302 1.00 44.59 116 LYS A N 1
ATOM 933 C CA . LYS A 1 116 ? -2.916 -9.164 -24.325 1.00 44.59 116 LYS A CA 1
ATOM 934 C C . LYS A 1 116 ? -3.854 -8.088 -23.766 1.00 44.59 116 LYS A C 1
ATOM 936 O O . LYS A 1 116 ? -4.661 -8.413 -22.901 1.00 44.59 116 LYS A O 1
ATOM 941 N N . LYS A 1 117 ? -3.886 -6.896 -24.371 1.00 35.53 117 LYS A N 1
ATOM 942 C CA . LYS A 1 117 ? -5.145 -6.199 -24.705 1.00 35.53 117 LYS A CA 1
ATOM 943 C C . LYS A 1 117 ? -4.913 -5.009 -25.638 1.00 35.53 117 LYS A C 1
ATOM 945 O O . LYS A 1 117 ? -4.179 -4.079 -25.334 1.00 35.53 117 LYS A O 1
ATOM 950 N N . LYS A 1 118 ? -5.601 -5.056 -26.782 1.00 45.72 118 LYS A N 1
ATOM 951 C CA . LYS A 1 118 ? -5.824 -3.930 -27.695 1.00 45.72 118 LYS A CA 1
ATOM 952 C C . LYS A 1 118 ? -6.511 -2.776 -26.960 1.00 45.72 118 LYS A C 1
ATOM 954 O O . LYS A 1 118 ? -7.555 -3.005 -26.358 1.00 45.72 118 LYS A O 1
ATOM 959 N N . SER A 1 119 ? -6.036 -1.552 -27.176 1.00 33.12 119 SER A N 1
ATOM 960 C CA . SER A 1 119 ? -6.885 -0.446 -27.641 1.00 33.12 119 SER A CA 1
ATOM 961 C C . SER A 1 119 ? -6.025 0.703 -28.166 1.00 33.12 119 SER A C 1
ATOM 963 O O . SER A 1 119 ? -5.203 1.261 -27.447 1.00 33.12 119 SER A O 1
ATOM 965 N N . SER A 1 120 ? -6.237 1.056 -29.432 1.00 39.44 120 SER A N 1
ATOM 966 C CA . SER A 1 120 ? -5.717 2.263 -30.073 1.00 39.44 120 SER A CA 1
ATOM 967 C C . SER A 1 120 ? -6.404 3.518 -29.524 1.00 39.44 120 SER A C 1
ATOM 969 O O . SER A 1 120 ? -7.620 3.514 -29.363 1.00 39.44 120 SER A O 1
ATOM 971 N N . ASN A 1 121 ? -5.665 4.619 -29.352 1.00 30.31 121 ASN A N 1
ATOM 972 C CA . ASN A 1 121 ? -5.885 5.810 -30.181 1.00 30.31 121 ASN A CA 1
ATOM 973 C C . ASN A 1 121 ? -4.786 6.873 -30.021 1.00 30.31 121 ASN A C 1
ATOM 975 O O . ASN A 1 121 ? -4.323 7.188 -28.929 1.00 30.31 121 ASN A O 1
ATOM 979 N N . ASN A 1 122 ? -4.397 7.416 -31.172 1.00 32.56 122 ASN A N 1
ATOM 980 C CA . ASN A 1 122 ? -3.415 8.472 -31.385 1.00 32.56 122 ASN A CA 1
ATOM 981 C C . ASN A 1 122 ? -3.922 9.858 -30.932 1.00 32.56 122 ASN A C 1
ATOM 983 O O . ASN A 1 122 ? -5.066 10.200 -31.211 1.00 32.56 122 ASN A O 1
ATOM 987 N N . ASN A 1 123 ? -3.043 10.710 -30.383 1.00 33.53 123 ASN A N 1
ATOM 988 C CA . ASN A 1 123 ? -2.456 11.871 -31.089 1.00 33.53 123 ASN A CA 1
ATOM 989 C C . ASN A 1 123 ? -1.814 12.910 -30.137 1.00 33.53 123 ASN A C 1
ATOM 991 O O . ASN A 1 123 ? -2.397 13.346 -29.152 1.00 33.53 123 ASN A O 1
ATOM 995 N N . ASN A 1 124 ? -0.604 13.335 -30.520 1.00 37.16 124 ASN A N 1
ATOM 996 C CA . ASN A 1 124 ? 0.024 14.648 -30.310 1.00 37.16 124 ASN A CA 1
ATOM 997 C C . ASN A 1 124 ? -0.040 15.320 -28.922 1.00 37.16 124 ASN A C 1
ATOM 999 O O . ASN A 1 124 ? -0.803 16.249 -28.708 1.00 37.16 124 ASN A O 1
ATOM 1003 N N . THR A 1 125 ? 0.889 14.954 -28.026 1.00 34.16 125 THR A N 1
ATOM 1004 C CA . THR A 1 125 ? 1.410 15.819 -26.925 1.00 34.16 125 THR A CA 1
ATOM 1005 C C . THR A 1 125 ? 2.873 15.469 -26.549 1.00 34.16 125 THR A C 1
ATOM 1007 O O . THR A 1 125 ? 3.326 15.639 -25.421 1.00 34.16 125 THR A O 1
ATOM 1010 N N . LYS A 1 126 ? 3.648 14.910 -27.492 1.00 42.84 126 LYS A N 1
ATOM 1011 C CA . LYS A 1 126 ? 4.779 14.004 -27.189 1.00 42.84 126 LYS A CA 1
ATOM 1012 C C . LYS A 1 126 ? 6.101 14.650 -26.731 1.00 42.84 126 LYS A C 1
ATOM 1014 O O . LYS A 1 126 ? 7.038 13.898 -26.484 1.00 42.84 126 LYS A O 1
ATOM 1019 N N . LYS A 1 127 ? 6.221 15.981 -26.630 1.00 40.22 127 LYS A N 1
ATOM 1020 C CA . LYS A 1 127 ? 7.493 16.628 -26.233 1.00 40.22 127 LYS A CA 1
ATOM 1021 C C . LYS A 1 127 ? 7.544 17.083 -24.772 1.00 40.22 127 LYS A C 1
ATOM 1023 O O . LYS A 1 127 ? 8.548 16.810 -24.135 1.00 40.22 127 LYS A O 1
ATOM 1028 N N . GLU A 1 128 ? 6.471 17.649 -24.220 1.00 36.66 128 GLU A N 1
ATOM 1029 C CA . GLU A 1 128 ? 6.423 18.026 -22.790 1.00 36.66 128 GLU A CA 1
ATOM 1030 C C . GLU A 1 128 ? 6.106 16.839 -21.869 1.00 36.66 128 GLU A C 1
ATOM 1032 O O . GLU A 1 128 ? 6.656 16.735 -20.776 1.00 36.66 128 GLU A O 1
ATOM 1037 N N . LYS A 1 129 ? 5.293 15.875 -22.328 1.00 42.56 129 LYS A N 1
ATOM 1038 C CA . LYS A 1 129 ? 5.010 14.659 -21.547 1.00 42.56 129 LYS A CA 1
ATOM 1039 C C . LYS A 1 129 ? 6.241 13.766 -21.378 1.00 42.56 129 LYS A C 1
ATOM 1041 O O . LYS A 1 129 ? 6.448 13.241 -20.298 1.00 42.56 129 LYS A O 1
ATOM 1046 N N . LYS A 1 130 ? 7.093 13.640 -22.406 1.00 43.59 130 LYS A N 1
ATOM 1047 C CA . LYS A 1 130 ? 8.307 12.802 -22.344 1.00 43.59 130 LYS A CA 1
ATOM 1048 C C . LYS A 1 130 ? 9.314 13.286 -21.296 1.00 43.59 130 LYS A C 1
ATOM 1050 O O . LYS A 1 130 ? 9.927 12.455 -20.640 1.00 43.59 130 LYS A O 1
ATOM 1055 N N . SER A 1 131 ? 9.488 14.599 -21.137 1.00 42.50 131 SER A N 1
ATOM 1056 C CA . SER A 1 131 ? 10.373 15.158 -20.107 1.00 42.50 131 SER A CA 1
ATOM 1057 C C . SER A 1 131 ? 9.811 14.969 -18.700 1.00 42.50 131 SER A C 1
ATOM 1059 O O . SER A 1 131 ? 10.575 14.627 -17.803 1.00 42.50 131 SER A O 1
ATOM 1061 N N . ASN A 1 132 ? 8.493 15.115 -18.518 1.00 51.81 132 ASN A N 1
ATOM 1062 C CA . ASN A 1 132 ? 7.852 14.861 -17.226 1.00 51.81 132 ASN A CA 1
ATOM 1063 C C . ASN A 1 132 ? 7.968 13.385 -16.829 1.00 51.81 132 ASN A C 1
ATOM 1065 O O . ASN A 1 132 ? 8.396 13.110 -15.716 1.00 51.81 132 ASN A O 1
ATOM 1069 N N . THR A 1 133 ? 7.752 12.453 -17.763 1.00 59.72 133 THR A N 1
ATOM 1070 C CA . THR A 1 133 ? 7.900 11.011 -17.502 1.00 59.72 133 THR A CA 1
ATOM 1071 C C . THR A 1 133 ? 9.338 10.619 -17.149 1.00 59.72 133 THR A C 1
ATOM 1073 O O . THR A 1 133 ? 9.549 9.813 -16.255 1.00 59.72 133 THR A O 1
ATOM 1076 N N . ILE A 1 134 ? 10.360 11.202 -17.790 1.00 60.44 134 ILE A N 1
ATOM 1077 C CA . ILE A 1 134 ? 11.764 10.910 -17.435 1.00 60.44 134 ILE A CA 1
ATOM 1078 C C . ILE A 1 134 ? 12.092 11.419 -16.023 1.00 60.44 134 ILE A C 1
ATOM 108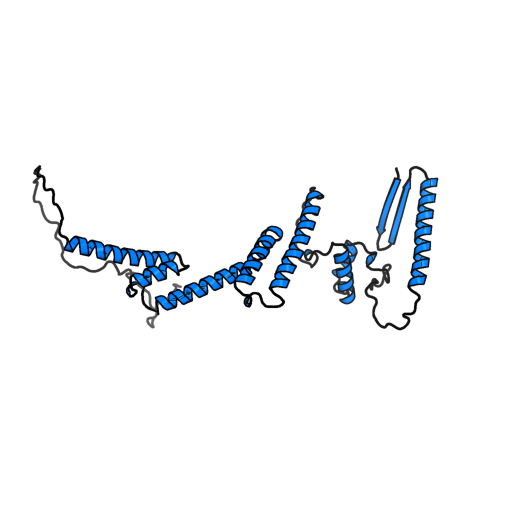0 O O . ILE A 1 134 ? 12.754 10.721 -15.258 1.00 60.44 134 ILE A O 1
ATOM 1084 N N . ILE A 1 135 ? 11.627 12.619 -15.661 1.00 60.50 135 ILE A N 1
ATOM 1085 C CA . ILE A 1 135 ? 11.841 13.192 -14.323 1.00 60.50 135 ILE A CA 1
ATOM 1086 C C . ILE A 1 135 ? 11.090 12.382 -13.258 1.00 60.50 135 ILE A C 1
ATOM 1088 O O . ILE A 1 135 ? 11.646 12.112 -12.196 1.00 60.50 135 ILE A O 1
ATOM 1092 N N . GLU A 1 136 ? 9.855 11.973 -13.546 1.00 67.25 136 GLU A N 1
ATOM 1093 C CA . GLU A 1 136 ? 9.041 11.100 -12.693 1.00 67.25 136 GLU A CA 1
ATOM 1094 C C . GLU A 1 136 ? 9.717 9.738 -12.483 1.00 67.25 136 GLU A C 1
ATOM 1096 O O . GLU A 1 136 ? 9.850 9.311 -11.340 1.00 67.25 136 GLU A O 1
ATOM 1101 N N . ASN A 1 137 ? 10.275 9.130 -13.535 1.00 71.75 137 ASN A N 1
ATOM 1102 C CA . ASN A 1 137 ? 11.007 7.861 -13.444 1.00 71.75 137 ASN A CA 1
ATOM 1103 C C . ASN A 1 137 ? 12.306 7.978 -12.621 1.00 71.75 137 ASN A C 1
ATOM 1105 O O . ASN A 1 137 ? 12.647 7.075 -11.855 1.00 71.75 137 ASN A O 1
ATOM 1109 N N . ILE A 1 138 ? 13.049 9.087 -12.753 1.00 74.00 138 ILE A N 1
ATOM 1110 C CA . ILE A 1 138 ? 14.256 9.340 -11.942 1.00 74.00 138 ILE A CA 1
ATOM 1111 C C . ILE A 1 138 ? 13.877 9.485 -10.465 1.00 74.00 138 ILE A C 1
ATOM 1113 O O . ILE A 1 138 ? 14.527 8.887 -9.605 1.00 74.00 138 ILE A O 1
ATOM 1117 N N . LYS A 1 139 ? 12.815 10.246 -10.173 1.00 78.62 139 LYS A N 1
ATOM 1118 C CA . LYS A 1 139 ? 12.300 10.419 -8.810 1.00 78.62 139 LYS A CA 1
ATOM 1119 C C . LYS A 1 139 ? 11.802 9.105 -8.223 1.00 78.62 139 LYS A C 1
ATOM 1121 O O . LYS A 1 139 ? 12.142 8.793 -7.089 1.00 78.62 139 LYS A O 1
ATOM 1126 N N . GLU A 1 140 ? 11.065 8.312 -8.994 1.00 83.31 140 GLU A N 1
ATOM 1127 C CA . GLU A 1 140 ? 10.614 6.986 -8.577 1.00 83.31 140 GLU A CA 1
ATOM 1128 C C . GLU A 1 140 ? 11.799 6.096 -8.182 1.00 83.31 140 GLU A C 1
ATOM 1130 O O . GLU A 1 140 ? 11.806 5.502 -7.102 1.00 83.31 140 GLU A O 1
ATOM 1135 N N . HIS A 1 141 ? 12.841 6.038 -9.014 1.00 80.69 141 HIS A N 1
ATOM 1136 C CA . HIS A 1 141 ? 14.040 5.260 -8.710 1.00 80.69 141 HIS A CA 1
ATOM 1137 C C . HIS A 1 141 ? 14.774 5.777 -7.460 1.00 80.69 141 HIS A C 1
ATOM 1139 O O . HIS A 1 141 ? 15.233 4.985 -6.633 1.00 80.69 141 HIS A O 1
ATOM 1145 N N . GLU A 1 142 ? 14.876 7.097 -7.281 1.00 86.00 142 GLU A N 1
ATOM 1146 C CA . GLU A 1 142 ? 15.487 7.702 -6.093 1.00 86.00 142 GLU A CA 1
ATOM 1147 C C . GLU A 1 142 ? 14.715 7.358 -4.809 1.00 86.00 142 GLU A C 1
ATOM 1149 O O . GLU A 1 142 ? 15.313 6.919 -3.823 1.00 86.00 142 GLU A O 1
ATOM 1154 N N . LEU A 1 143 ? 13.388 7.505 -4.827 1.00 86.88 143 LEU A N 1
ATOM 1155 C CA . LEU A 1 143 ? 12.512 7.193 -3.697 1.00 86.88 143 LEU A CA 1
ATOM 1156 C C . LEU A 1 143 ? 12.550 5.696 -3.360 1.00 86.88 143 LEU A C 1
ATOM 1158 O O . LEU A 1 143 ? 12.721 5.333 -2.195 1.00 86.88 143 LEU A O 1
ATOM 1162 N N . ASN A 1 144 ? 12.520 4.820 -4.368 1.00 86.06 144 ASN A N 1
ATOM 1163 C CA . ASN A 1 144 ? 12.668 3.375 -4.178 1.00 86.06 144 ASN A CA 1
ATOM 1164 C C . ASN A 1 144 ? 14.019 3.002 -3.544 1.00 86.06 144 ASN A C 1
ATOM 1166 O O . ASN A 1 144 ? 14.082 2.130 -2.673 1.00 86.06 144 ASN A O 1
ATOM 1170 N N . ASN A 1 145 ? 15.105 3.683 -3.917 1.00 87.06 145 ASN A N 1
ATOM 1171 C CA . ASN A 1 145 ? 16.415 3.467 -3.299 1.00 87.06 145 ASN A CA 1
ATOM 1172 C C . ASN A 1 145 ? 16.467 3.943 -1.844 1.00 87.06 145 ASN A C 1
ATOM 1174 O O . ASN A 1 145 ? 17.086 3.272 -1.014 1.00 87.06 145 ASN A O 1
ATOM 1178 N N . LYS A 1 146 ? 15.790 5.047 -1.506 1.00 90.94 146 LYS A N 1
ATOM 1179 C CA . LYS A 1 146 ? 15.643 5.498 -0.111 1.00 90.94 146 LYS A CA 1
ATOM 1180 C C . LYS A 1 146 ? 14.886 4.461 0.718 1.00 90.94 146 LYS A C 1
ATOM 1182 O O . LYS A 1 146 ? 15.409 4.019 1.738 1.00 90.94 146 LYS A O 1
ATOM 1187 N N . ILE A 1 147 ? 13.741 3.971 0.232 1.00 89.69 147 ILE A N 1
ATOM 1188 C CA . ILE A 1 147 ? 12.972 2.905 0.900 1.00 89.69 147 ILE A CA 1
ATOM 1189 C C . ILE A 1 147 ? 13.834 1.650 1.086 1.00 89.69 147 ILE A C 1
ATOM 1191 O O . ILE A 1 147 ? 13.886 1.077 2.175 1.00 89.69 147 ILE A O 1
ATOM 1195 N N . LYS A 1 148 ? 14.563 1.227 0.048 1.00 89.00 148 LYS A N 1
ATOM 1196 C CA . LYS A 1 148 ? 15.452 0.058 0.120 1.00 89.00 148 LYS A CA 1
ATOM 1197 C C . LYS A 1 148 ? 16.569 0.240 1.153 1.00 89.00 148 LYS A C 1
ATOM 1199 O O . LYS A 1 148 ? 16.908 -0.720 1.846 1.00 89.00 148 LYS A O 1
ATOM 1204 N N . SER A 1 149 ? 17.100 1.455 1.276 1.00 90.50 149 SER A N 1
ATOM 1205 C CA . SER A 1 149 ? 18.129 1.806 2.260 1.00 90.50 149 SER A CA 1
ATOM 1206 C C . SER A 1 149 ? 17.590 1.747 3.691 1.00 90.50 149 SER A C 1
ATOM 1208 O O . SER A 1 149 ? 18.242 1.153 4.544 1.00 90.50 149 SER A O 1
ATOM 1210 N N . ILE A 1 150 ? 16.378 2.261 3.941 1.00 88.88 150 ILE A N 1
ATOM 1211 C CA . ILE A 1 150 ? 15.713 2.182 5.257 1.00 88.88 150 ILE A CA 1
ATOM 1212 C C . ILE A 1 150 ? 15.422 0.719 5.625 1.00 88.88 150 ILE A C 1
ATOM 1214 O O . ILE A 1 150 ? 15.736 0.261 6.729 1.00 88.88 150 ILE A O 1
ATOM 1218 N N . LYS A 1 151 ? 14.891 -0.065 4.674 1.00 90.19 151 LYS A N 1
ATOM 1219 C CA . LYS A 1 151 ? 14.653 -1.501 4.879 1.00 90.19 151 LYS A CA 1
ATOM 1220 C C . LYS A 1 151 ? 15.945 -2.234 5.234 1.00 90.19 151 LYS A C 1
ATOM 1222 O O . LYS A 1 151 ? 15.927 -3.107 6.098 1.00 90.19 151 LYS A O 1
ATOM 1227 N N . ASN A 1 152 ? 17.063 -1.884 4.593 1.00 90.25 152 ASN A N 1
ATOM 1228 C CA . ASN A 1 152 ? 18.370 -2.513 4.805 1.00 90.25 152 ASN A CA 1
ATOM 1229 C C . ASN A 1 152 ? 18.300 -4.057 4.731 1.00 90.25 152 ASN A C 1
ATOM 1231 O O . ASN A 1 152 ? 18.865 -4.773 5.553 1.00 90.25 152 ASN A O 1
ATOM 1235 N N . GLY A 1 153 ? 17.501 -4.579 3.793 1.00 85.06 153 GLY A N 1
ATOM 1236 C CA . GLY A 1 153 ? 17.254 -6.018 3.629 1.00 85.06 153 GLY A CA 1
ATOM 1237 C C . GLY A 1 153 ? 16.279 -6.657 4.630 1.00 85.06 153 GLY A C 1
ATOM 1238 O O . GLY A 1 153 ? 15.955 -7.830 4.464 1.00 85.06 153 GLY A O 1
ATOM 1239 N N . ARG A 1 154 ? 15.776 -5.917 5.628 1.00 89.69 154 ARG A N 1
ATOM 1240 C CA . ARG A 1 154 ? 14.734 -6.385 6.556 1.00 89.69 154 ARG A CA 1
ATOM 1241 C C . ARG A 1 154 ? 13.360 -6.399 5.890 1.00 89.69 154 ARG A C 1
ATOM 1243 O O . ARG A 1 154 ? 13.079 -5.631 4.961 1.00 89.69 154 ARG A O 1
ATOM 1250 N N . ASP A 1 155 ? 12.490 -7.260 6.407 1.00 88.56 155 ASP A N 1
ATOM 1251 C CA . ASP A 1 155 ? 11.073 -7.214 6.067 1.00 88.56 155 ASP A CA 1
ATOM 1252 C C . ASP A 1 155 ? 10.429 -5.943 6.647 1.00 88.56 155 ASP A C 1
ATOM 1254 O O . ASP A 1 155 ? 10.781 -5.491 7.737 1.00 88.56 155 ASP A O 1
ATOM 1258 N N . ILE A 1 156 ? 9.467 -5.368 5.922 1.00 86.69 156 ILE A N 1
ATOM 1259 C CA . ILE A 1 156 ? 8.774 -4.132 6.309 1.00 86.69 156 ILE A CA 1
ATOM 1260 C C . ILE A 1 156 ? 8.037 -4.294 7.646 1.00 86.69 156 ILE A C 1
ATOM 1262 O O . ILE A 1 156 ? 7.927 -3.353 8.425 1.00 86.69 156 ILE A O 1
ATOM 1266 N N . THR A 1 157 ? 7.599 -5.514 7.961 1.00 87.06 157 THR A N 1
ATOM 1267 C CA . THR A 1 157 ? 6.919 -5.847 9.219 1.00 87.06 157 THR A CA 1
ATOM 1268 C C . THR A 1 157 ? 7.826 -5.754 10.450 1.00 87.06 157 THR A C 1
ATOM 1270 O O . THR A 1 157 ? 7.314 -5.596 11.560 1.00 87.06 157 THR A O 1
ATOM 1273 N N . GLN A 1 158 ? 9.151 -5.810 10.269 1.00 89.38 158 GLN A N 1
ATOM 1274 C CA . GLN A 1 158 ? 10.161 -5.793 11.336 1.00 89.38 158 GLN A CA 1
ATOM 1275 C C . GLN A 1 158 ? 10.718 -4.394 11.630 1.00 89.38 158 GLN A C 1
ATOM 1277 O O . GLN A 1 158 ? 11.523 -4.236 12.546 1.00 89.38 158 GLN A O 1
ATOM 1282 N N . LEU A 1 159 ? 10.321 -3.389 10.851 1.00 91.50 159 LEU A N 1
ATOM 1283 C CA . LEU A 1 159 ? 10.785 -2.014 11.016 1.00 91.50 159 LEU A CA 1
ATOM 1284 C C . LEU A 1 159 ? 10.164 -1.348 12.246 1.00 91.50 159 LEU A C 1
ATOM 1286 O O . LEU A 1 159 ? 9.069 -1.726 12.684 1.00 91.50 159 LEU A O 1
ATOM 1290 N N . SER A 1 160 ? 10.849 -0.350 12.802 1.00 92.12 160 SER A N 1
ATOM 1291 C CA . SER A 1 160 ? 10.304 0.478 13.882 1.00 92.12 160 SER A CA 1
ATOM 1292 C C . SER A 1 160 ? 9.147 1.356 13.383 1.00 92.12 160 SER A C 1
ATOM 1294 O O . SER A 1 160 ? 8.885 1.441 12.182 1.00 92.12 160 SER A O 1
ATOM 1296 N N . ASN A 1 161 ? 8.399 1.980 14.298 1.00 90.62 161 ASN A N 1
ATOM 1297 C CA . ASN A 1 161 ? 7.323 2.888 13.888 1.00 90.62 161 ASN A CA 1
ATOM 1298 C C . ASN A 1 161 ? 7.888 4.141 13.204 1.00 90.62 161 ASN A C 1
ATOM 1300 O O . ASN A 1 161 ? 7.311 4.584 12.220 1.00 90.62 161 ASN A O 1
ATOM 1304 N N . GLU A 1 162 ? 9.030 4.650 13.666 1.00 92.94 162 GLU A N 1
ATOM 1305 C CA . GLU A 1 162 ? 9.722 5.795 13.065 1.00 92.94 162 GLU A CA 1
ATOM 1306 C C . GLU A 1 162 ? 10.170 5.476 11.631 1.00 92.94 162 GLU A C 1
ATOM 1308 O O . GLU A 1 162 ? 9.887 6.228 10.703 1.00 92.94 162 GLU A O 1
ATOM 1313 N N . GLU A 1 163 ? 10.784 4.307 11.425 1.00 91.69 163 GLU A N 1
ATOM 1314 C CA . GLU A 1 163 ? 11.204 3.844 10.095 1.00 91.69 163 GLU A CA 1
ATOM 1315 C C . GLU A 1 163 ? 10.005 3.668 9.146 1.00 91.69 163 GLU A C 1
ATOM 1317 O O . GLU A 1 163 ? 10.085 3.979 7.957 1.00 91.69 163 GLU A O 1
ATOM 1322 N N . LEU A 1 164 ? 8.873 3.176 9.658 1.00 91.38 164 LEU A N 1
ATOM 1323 C CA . LEU A 1 164 ? 7.645 3.044 8.875 1.00 91.38 164 LEU A CA 1
ATOM 1324 C C . LEU A 1 164 ? 7.001 4.393 8.550 1.00 91.38 164 LEU A C 1
ATOM 1326 O O . LEU A 1 164 ? 6.403 4.519 7.485 1.00 91.38 164 LEU A O 1
ATOM 1330 N N . GLU A 1 165 ? 7.097 5.388 9.432 1.00 92.69 165 GLU A N 1
ATOM 1331 C CA . GLU A 1 165 ? 6.596 6.741 9.166 1.00 92.69 165 GLU A CA 1
ATOM 1332 C C . GLU A 1 165 ? 7.397 7.405 8.043 1.00 92.69 165 GLU A C 1
ATOM 1334 O O . GLU A 1 165 ? 6.804 7.973 7.123 1.00 92.69 165 GLU A O 1
ATOM 1339 N N . GLU A 1 166 ? 8.722 7.247 8.048 1.00 93.00 166 GLU A N 1
ATOM 1340 C CA . GLU A 1 166 ? 9.579 7.705 6.951 1.00 93.00 166 GLU A CA 1
ATOM 1341 C C . GLU A 1 166 ? 9.219 7.024 5.624 1.00 93.00 166 GLU A C 1
ATOM 1343 O O . GLU A 1 166 ? 9.053 7.695 4.603 1.00 93.00 166 GLU A O 1
ATOM 1348 N N . ILE A 1 167 ? 9.032 5.699 5.628 1.00 91.06 167 ILE A N 1
ATOM 1349 C CA . ILE A 1 167 ? 8.617 4.968 4.423 1.00 91.06 167 ILE A CA 1
ATOM 1350 C C . ILE A 1 167 ? 7.221 5.399 3.969 1.00 91.06 167 ILE A C 1
ATOM 1352 O O . ILE A 1 167 ? 7.020 5.568 2.772 1.00 91.06 167 ILE A O 1
ATOM 1356 N N . ALA A 1 168 ? 6.271 5.629 4.876 1.00 91.75 168 ALA A N 1
ATOM 1357 C CA . ALA A 1 168 ? 4.917 6.046 4.515 1.00 91.75 168 ALA A CA 1
ATOM 1358 C C . ALA A 1 168 ? 4.901 7.397 3.777 1.00 91.75 168 ALA A C 1
ATOM 1360 O O . ALA A 1 168 ? 4.131 7.569 2.831 1.00 91.75 168 ALA A O 1
ATOM 1361 N N . LEU A 1 169 ? 5.775 8.335 4.160 1.00 92.25 169 LEU A N 1
ATOM 1362 C CA . LEU A 1 169 ? 5.940 9.599 3.436 1.00 92.25 169 LEU A CA 1
ATOM 1363 C C . LEU A 1 169 ? 6.477 9.361 2.019 1.00 92.25 169 LEU A C 1
ATOM 1365 O O . LEU A 1 169 ? 5.911 9.882 1.057 1.00 92.25 169 LEU A O 1
ATOM 1369 N N . LEU A 1 170 ? 7.508 8.525 1.875 1.00 90.62 170 LEU A N 1
ATOM 1370 C CA . LEU A 1 170 ? 8.084 8.181 0.570 1.00 90.62 170 LEU A CA 1
ATOM 1371 C C . LEU A 1 170 ? 7.081 7.431 -0.325 1.00 90.62 170 LEU A C 1
ATOM 1373 O O . LEU A 1 170 ? 6.978 7.722 -1.514 1.00 90.62 170 LEU A O 1
ATOM 1377 N N . GLU A 1 171 ? 6.307 6.501 0.240 1.00 88.62 171 GLU A N 1
ATOM 1378 C CA . GLU A 1 171 ? 5.248 5.773 -0.465 1.00 88.62 171 GLU A CA 1
ATOM 1379 C C . GLU A 1 171 ? 4.119 6.703 -0.915 1.00 88.62 171 GLU A C 1
ATOM 1381 O O . GLU A 1 171 ? 3.591 6.509 -2.003 1.00 88.62 171 GLU A O 1
ATOM 1386 N N . SER A 1 172 ? 3.774 7.736 -0.137 1.00 87.19 172 SER A N 1
ATOM 1387 C CA . SER A 1 172 ? 2.760 8.727 -0.532 1.00 87.19 172 SER A CA 1
ATOM 1388 C C . SER A 1 172 ? 3.205 9.586 -1.725 1.00 87.19 172 SER A C 1
ATOM 1390 O O . SER A 1 172 ? 2.411 9.901 -2.619 1.00 87.19 172 SER A O 1
ATOM 1392 N N . GLU A 1 173 ? 4.500 9.912 -1.783 1.00 86.12 173 GLU A N 1
ATOM 1393 C CA . GLU A 1 173 ? 5.098 10.617 -2.914 1.00 86.12 173 GLU A CA 1
ATOM 1394 C C . GLU A 1 173 ? 5.127 9.712 -4.154 1.00 86.12 173 GLU A C 1
ATOM 1396 O O . GLU A 1 173 ? 4.715 10.130 -5.236 1.00 86.12 173 GLU A O 1
ATOM 1401 N N . LEU A 1 174 ? 5.499 8.439 -3.985 1.00 84.94 174 LEU A N 1
ATOM 1402 C CA . LEU A 1 174 ? 5.440 7.431 -5.046 1.00 84.94 174 LEU A CA 1
ATOM 1403 C C . LEU A 1 174 ? 4.006 7.159 -5.526 1.00 84.94 174 LEU A C 1
ATOM 1405 O O . LEU A 1 174 ? 3.778 7.024 -6.726 1.00 84.94 174 LEU A O 1
ATOM 1409 N N . ALA A 1 175 ? 3.020 7.125 -4.629 1.00 85.06 175 ALA A N 1
ATOM 1410 C CA . ALA A 1 175 ? 1.612 6.930 -4.974 1.00 85.06 175 ALA A CA 1
ATOM 1411 C C . ALA A 1 175 ? 1.101 8.033 -5.907 1.00 85.06 175 ALA A C 1
ATOM 1413 O O . ALA A 1 175 ? 0.369 7.754 -6.857 1.00 85.06 175 ALA A O 1
ATOM 1414 N N . SER A 1 176 ? 1.560 9.267 -5.686 1.00 80.56 176 SER A N 1
ATOM 1415 C CA . SER A 1 176 ? 1.229 10.424 -6.522 1.00 80.56 176 SER A CA 1
ATOM 1416 C C . SER A 1 176 ? 1.867 10.365 -7.917 1.00 80.56 176 SER A C 1
ATOM 1418 O O . SER A 1 176 ? 1.350 10.987 -8.844 1.00 80.56 176 SER A O 1
ATOM 1420 N N . ILE A 1 177 ? 2.975 9.631 -8.069 1.00 76.06 177 ILE A N 1
ATOM 1421 C CA . ILE A 1 177 ? 3.731 9.505 -9.324 1.00 76.06 177 ILE A CA 1
ATOM 1422 C C . ILE A 1 177 ? 3.270 8.282 -10.129 1.00 76.06 177 ILE A C 1
ATOM 1424 O O . ILE A 1 177 ? 2.930 8.411 -11.302 1.00 76.06 177 ILE A O 1
ATOM 1428 N N . CYS A 1 178 ? 3.247 7.097 -9.513 1.00 73.94 178 CYS A N 1
ATOM 1429 C CA . CYS A 1 178 ? 3.064 5.820 -10.210 1.00 73.94 178 CYS A CA 1
ATOM 1430 C C . CYS A 1 178 ? 1.978 4.907 -9.612 1.00 73.94 178 CYS A C 1
ATOM 1432 O O . CYS A 1 178 ? 1.847 3.759 -10.032 1.00 73.94 178 CYS A O 1
ATOM 1434 N N . GLY A 1 179 ? 1.165 5.387 -8.660 1.00 72.38 179 GLY A N 1
ATOM 1435 C CA . GLY A 1 179 ? 0.117 4.564 -8.038 1.00 72.38 179 GLY A CA 1
ATOM 1436 C C . GLY A 1 179 ? 0.671 3.465 -7.122 1.00 72.38 179 GLY A C 1
ATOM 1437 O O . GLY A 1 179 ? 0.108 2.375 -7.034 1.00 72.38 179 GLY A O 1
ATOM 1438 N N . TYR A 1 180 ? 1.797 3.750 -6.470 1.00 78.56 180 TYR A N 1
ATOM 1439 C CA . TYR A 1 180 ? 2.455 2.886 -5.495 1.00 78.56 180 TYR A CA 1
ATOM 1440 C C . TYR A 1 180 ? 1.562 2.549 -4.286 1.00 78.56 180 TYR A C 1
ATOM 1442 O O . TYR A 1 180 ? 0.722 3.343 -3.865 1.00 78.56 180 TYR A O 1
ATOM 1450 N N . SER A 1 181 ? 1.752 1.360 -3.707 1.00 78.25 181 SER A N 1
ATOM 1451 C CA . SER A 1 181 ? 0.970 0.882 -2.560 1.00 78.25 181 SER A CA 1
ATOM 1452 C C . SER A 1 181 ? 1.383 1.553 -1.244 1.00 78.25 181 SER A C 1
ATOM 1454 O O . SER A 1 181 ? 2.565 1.534 -0.907 1.00 78.25 181 SER A O 1
ATOM 1456 N N . GLU A 1 182 ? 0.421 2.024 -0.446 1.00 86.62 182 GLU A N 1
ATOM 1457 C CA . GLU A 1 182 ? 0.641 2.628 0.885 1.00 86.62 182 GLU A CA 1
ATOM 1458 C C . GLU A 1 182 ? 0.814 1.570 2.002 1.00 86.62 182 GLU A C 1
ATOM 1460 O O . GLU A 1 182 ? 0.113 1.566 3.021 1.00 86.62 182 GLU A O 1
ATOM 1465 N N . THR A 1 183 ? 1.724 0.616 1.811 1.00 88.44 183 THR A N 1
ATOM 1466 C CA . THR A 1 183 ? 1.874 -0.544 2.706 1.00 88.44 183 THR A CA 1
ATOM 1467 C C . THR A 1 183 ? 2.316 -0.140 4.115 1.00 88.44 183 THR A C 1
ATOM 1469 O O . THR A 1 183 ? 1.758 -0.633 5.101 1.00 88.44 183 THR A O 1
ATOM 1472 N N . ALA A 1 184 ? 3.280 0.775 4.246 1.00 88.62 184 ALA A N 1
ATOM 1473 C CA . ALA A 1 184 ? 3.793 1.206 5.547 1.00 88.62 184 ALA A CA 1
ATOM 1474 C C . ALA A 1 184 ? 2.711 1.895 6.391 1.00 88.62 184 ALA A C 1
ATOM 1476 O O . ALA A 1 184 ? 2.590 1.642 7.593 1.00 88.62 184 ALA A O 1
ATOM 1477 N N . LYS A 1 185 ? 1.854 2.692 5.745 1.00 91.44 185 LYS A N 1
ATOM 1478 C CA . LYS A 1 185 ? 0.710 3.354 6.383 1.00 91.44 185 LYS A CA 1
ATOM 1479 C C . LYS A 1 185 ? -0.289 2.346 6.949 1.00 91.44 185 LYS A C 1
ATOM 1481 O O . LYS A 1 185 ? -0.722 2.496 8.092 1.00 91.44 185 LYS A O 1
ATOM 1486 N N . HIS A 1 186 ? -0.622 1.298 6.195 1.00 90.31 186 HIS A N 1
ATOM 1487 C CA . HIS A 1 186 ? -1.523 0.247 6.674 1.00 90.31 186 HIS A CA 1
ATOM 1488 C C . HIS A 1 186 ? -0.933 -0.532 7.854 1.00 90.31 186 HIS A C 1
ATOM 1490 O O . HIS A 1 186 ? -1.645 -0.814 8.820 1.00 90.31 186 HIS A O 1
ATOM 1496 N N . ILE A 1 187 ? 0.371 -0.826 7.829 1.00 90.56 187 ILE A N 1
ATOM 1497 C CA . ILE A 1 187 ? 1.055 -1.479 8.953 1.00 90.56 187 ILE A CA 1
ATOM 1498 C C . ILE A 1 187 ? 1.010 -0.588 10.200 1.00 90.56 187 ILE A C 1
ATOM 1500 O O . ILE A 1 187 ? 0.657 -1.068 11.278 1.00 90.56 187 ILE A O 1
ATOM 1504 N N . LEU A 1 188 ? 1.312 0.707 10.066 1.00 92.25 188 LEU A N 1
ATOM 1505 C CA . LEU A 1 188 ? 1.227 1.669 11.170 1.00 92.25 188 LEU A CA 1
ATOM 1506 C C . LEU A 1 188 ? -0.184 1.745 11.752 1.00 92.25 188 LEU A C 1
ATOM 1508 O O . LEU A 1 188 ? -0.348 1.718 12.972 1.00 92.25 188 LEU A O 1
ATOM 1512 N N . GLN A 1 189 ? -1.204 1.805 10.897 1.00 90.56 189 GLN A N 1
ATOM 1513 C CA . GLN A 1 189 ? -2.596 1.826 11.333 1.00 90.56 189 GLN A CA 1
ATOM 1514 C C . GLN A 1 189 ? -2.966 0.541 12.088 1.00 90.56 189 GLN A C 1
ATOM 1516 O O . GLN A 1 189 ? -3.562 0.617 13.161 1.00 90.56 189 GLN A O 1
ATOM 1521 N N . GLY A 1 190 ? -2.544 -0.625 11.590 1.00 90.81 190 GLY A N 1
ATOM 1522 C CA . GLY A 1 190 ? -2.740 -1.907 12.268 1.00 90.81 190 GLY A CA 1
ATOM 1523 C C . GLY A 1 190 ? -2.039 -1.977 13.629 1.00 90.81 190 GLY A C 1
ATOM 1524 O O . GLY A 1 190 ? -2.629 -2.433 14.607 1.00 90.81 190 GLY A O 1
ATOM 1525 N N . ARG A 1 191 ? -0.805 -1.463 13.737 1.00 91.75 191 ARG A N 1
ATOM 1526 C CA . ARG A 1 191 ? -0.077 -1.382 15.016 1.00 91.75 191 ARG A CA 1
ATOM 1527 C C . ARG A 1 191 ? -0.775 -0.460 16.014 1.00 91.75 191 ARG A C 1
ATOM 1529 O O . ARG A 1 191 ? -0.946 -0.846 17.168 1.00 91.75 191 ARG A O 1
ATOM 1536 N N . LYS A 1 192 ? -1.217 0.722 15.573 1.00 91.69 192 LYS A N 1
ATOM 1537 C CA . LYS A 1 192 ? -1.980 1.670 16.404 1.00 91.69 192 LYS A CA 1
ATOM 1538 C C . LYS A 1 192 ? -3.284 1.050 16.904 1.00 91.69 192 LYS A C 1
ATOM 1540 O O . LYS A 1 192 ? -3.594 1.161 18.086 1.00 91.69 192 LYS A O 1
ATOM 1545 N N . PHE A 1 193 ? -4.002 0.348 16.029 1.00 92.06 193 PHE A N 1
ATOM 1546 C CA . PHE A 1 193 ? -5.221 -0.370 16.390 1.00 92.06 193 PHE A CA 1
ATOM 1547 C C . PHE A 1 193 ? -4.959 -1.469 17.430 1.00 92.06 193 PHE A C 1
ATOM 1549 O O . PHE A 1 193 ? -5.645 -1.532 18.445 1.00 92.06 193 PHE A O 1
ATOM 1556 N N . ASN A 1 194 ? -3.930 -2.297 17.231 1.00 90.44 194 ASN A N 1
ATOM 1557 C CA . ASN A 1 194 ? -3.585 -3.354 18.184 1.00 90.44 194 ASN A CA 1
ATOM 1558 C C . ASN A 1 194 ? -3.184 -2.796 19.555 1.00 90.44 194 ASN A C 1
ATOM 1560 O O . ASN A 1 194 ? -3.593 -3.344 20.575 1.00 90.44 194 ASN A O 1
ATOM 1564 N N . HIS A 1 195 ? -2.424 -1.697 19.586 1.00 91.50 195 HIS A N 1
ATOM 1565 C CA . HIS A 1 195 ? -2.048 -1.037 20.834 1.00 91.50 195 HIS A CA 1
ATOM 1566 C C . HIS A 1 195 ? -3.265 -0.456 21.569 1.00 91.50 195 HIS A C 1
ATOM 1568 O O . HIS A 1 195 ? -3.411 -0.659 22.773 1.00 91.50 195 HIS A O 1
ATOM 1574 N N . SER A 1 196 ? -4.170 0.205 20.838 1.00 91.00 196 SER A N 1
ATOM 1575 C CA . SER A 1 196 ? -5.454 0.682 21.367 1.00 91.00 196 SER A CA 1
ATOM 1576 C C . SER A 1 196 ? -6.260 -0.473 21.974 1.00 91.00 196 SER A C 1
ATOM 1578 O O . SER A 1 196 ? -6.630 -0.410 23.142 1.00 91.00 196 SER A O 1
ATOM 1580 N N . ARG A 1 197 ? -6.403 -1.592 21.256 1.00 89.38 197 ARG A N 1
ATOM 1581 C CA . ARG A 1 197 ? -7.116 -2.782 21.742 1.00 89.38 197 ARG A CA 1
ATOM 1582 C C . ARG A 1 197 ? -6.475 -3.413 22.982 1.00 89.38 197 ARG A C 1
ATOM 1584 O O . ARG A 1 197 ? -7.169 -3.926 23.856 1.00 89.38 197 ARG A O 1
ATOM 1591 N N . GLU A 1 198 ? -5.147 -3.395 23.081 1.00 91.12 198 GLU A N 1
ATOM 1592 C CA . GLU A 1 198 ? -4.438 -3.866 24.276 1.00 91.12 198 GLU A CA 1
ATOM 1593 C C . GLU A 1 198 ? -4.757 -2.993 25.499 1.00 91.12 198 GLU A C 1
ATOM 1595 O O . GLU A 1 198 ? -4.992 -3.517 26.589 1.00 91.12 198 GLU A O 1
ATOM 1600 N N . LEU A 1 199 ? -4.801 -1.671 25.321 1.00 91.75 199 LEU A N 1
ATOM 1601 C CA . LEU A 1 199 ? -5.184 -0.726 26.369 1.00 91.75 199 LEU A CA 1
ATOM 1602 C C . LEU A 1 199 ? -6.667 -0.869 26.748 1.00 91.75 199 LEU A C 1
ATOM 1604 O O . LEU A 1 199 ? -6.979 -0.936 27.934 1.00 91.75 199 LEU A O 1
ATOM 1608 N N . GLU A 1 200 ? -7.569 -1.015 25.773 1.00 90.56 200 GLU A N 1
ATOM 1609 C CA . GLU A 1 200 ? -8.990 -1.304 26.019 1.00 90.56 200 GLU A CA 1
ATOM 1610 C C . GLU A 1 200 ? -9.169 -2.572 26.859 1.00 90.56 200 GLU A C 1
ATOM 1612 O O . GLU A 1 200 ? -9.915 -2.578 27.838 1.00 90.56 200 GLU A O 1
ATOM 1617 N N . ASN A 1 201 ? -8.449 -3.646 26.526 1.00 90.25 201 ASN A N 1
ATOM 1618 C CA . ASN A 1 201 ? -8.490 -4.892 27.289 1.00 90.25 201 ASN A CA 1
ATOM 1619 C C . ASN A 1 201 ? -7.962 -4.713 28.721 1.00 90.25 201 ASN A C 1
ATOM 1621 O O . ASN A 1 201 ? -8.493 -5.329 29.645 1.00 90.25 201 ASN A O 1
ATOM 1625 N N . LYS A 1 202 ? -6.943 -3.866 28.929 1.00 92.50 202 LYS A N 1
ATOM 1626 C CA . LYS A 1 202 ? -6.408 -3.555 30.268 1.00 92.50 202 LYS A CA 1
ATOM 1627 C C . LYS A 1 202 ? -7.395 -2.768 31.129 1.00 92.50 202 LYS A C 1
ATOM 1629 O O . LYS A 1 202 ? -7.448 -3.016 32.331 1.00 92.50 202 LYS A O 1
ATOM 1634 N N . ILE A 1 203 ? -8.161 -1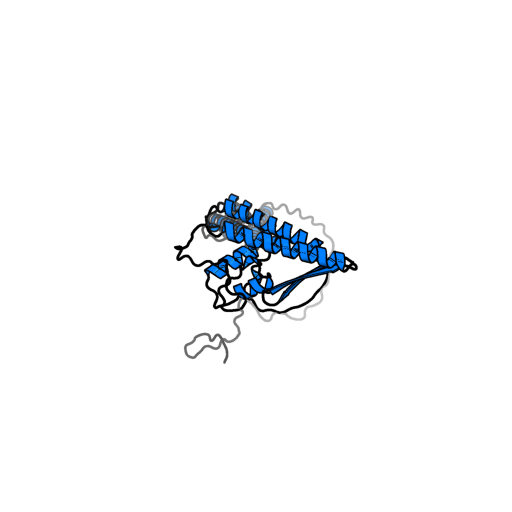.856 30.527 1.00 88.38 203 ILE A N 1
ATOM 1635 C CA . ILE A 1 203 ? -9.184 -1.056 31.219 1.00 88.38 203 ILE A CA 1
ATOM 1636 C C . ILE A 1 203 ? -10.414 -1.922 31.520 1.00 88.38 203 ILE A C 1
ATOM 1638 O O . ILE A 1 203 ? -10.867 -2.018 32.661 1.00 88.38 203 ILE A O 1
ATOM 1642 N N . THR A 1 204 ? -10.937 -2.600 30.497 1.00 89.44 204 THR A N 1
ATOM 1643 C CA . THR A 1 204 ? -12.167 -3.393 30.615 1.00 89.44 204 THR A CA 1
ATOM 1644 C C . THR A 1 204 ? -11.966 -4.635 31.475 1.00 89.44 204 THR A C 1
ATOM 1646 O O . THR A 1 204 ? -12.827 -4.960 32.288 1.00 89.44 204 THR A O 1
ATOM 1649 N N . GLN A 1 205 ? -10.836 -5.337 31.334 1.00 90.06 205 GLN A N 1
ATOM 1650 C CA . GLN A 1 205 ? -10.563 -6.617 32.006 1.00 90.06 205 GLN A CA 1
ATOM 1651 C C . GLN A 1 205 ? -11.690 -7.652 31.808 1.00 90.06 205 GLN A C 1
ATOM 1653 O O . GLN A 1 205 ? -11.921 -8.505 32.660 1.00 90.06 205 GLN A O 1
ATOM 1658 N N . GLY A 1 206 ? -12.424 -7.561 30.692 1.00 86.00 206 GLY A N 1
ATOM 1659 C CA . GLY A 1 206 ? -13.593 -8.400 30.402 1.00 86.00 206 GLY A CA 1
ATOM 1660 C C . GLY A 1 206 ? -14.902 -7.979 31.089 1.00 86.00 206 GLY A C 1
ATOM 1661 O O . GLY A 1 206 ? -15.911 -8.658 30.905 1.00 86.00 206 GLY A O 1
ATOM 1662 N N . ARG A 1 207 ? -14.911 -6.875 31.848 1.00 88.94 207 ARG A N 1
ATOM 1663 C CA . ARG A 1 207 ? -16.119 -6.284 32.447 1.00 88.94 207 ARG A CA 1
ATOM 1664 C C . ARG A 1 207 ? -16.979 -5.577 31.402 1.00 88.94 207 ARG A C 1
ATOM 1666 O O . ARG A 1 207 ? -16.477 -5.075 30.394 1.00 88.94 207 ARG A O 1
ATOM 1673 N N . ARG A 1 208 ? -18.286 -5.504 31.662 1.00 87.69 208 ARG A N 1
ATOM 1674 C CA . ARG A 1 208 ? -19.229 -4.725 30.838 1.00 87.69 208 ARG A CA 1
ATOM 1675 C C . ARG A 1 208 ? -19.049 -3.225 31.088 1.00 87.69 208 ARG A C 1
ATOM 1677 O O . ARG A 1 208 ? -18.633 -2.823 32.169 1.00 87.69 208 ARG A O 1
ATOM 1684 N N . LEU A 1 209 ? -19.462 -2.378 30.138 1.00 88.19 209 LEU A N 1
ATOM 1685 C CA . LEU A 1 209 ? -19.434 -0.913 30.312 1.00 88.19 209 LEU A CA 1
ATOM 1686 C C . LEU A 1 209 ? -20.164 -0.456 31.589 1.00 88.19 209 LEU A C 1
ATOM 1688 O O . LEU A 1 209 ? -19.686 0.430 32.294 1.00 88.19 209 LEU A O 1
ATOM 1692 N N . SER A 1 210 ? -21.272 -1.122 31.940 1.00 84.81 210 SER A N 1
ATOM 1693 C CA . SER A 1 210 ? -22.058 -0.886 33.161 1.00 84.81 210 SER A CA 1
ATOM 1694 C C . SER A 1 210 ? -21.296 -1.130 34.474 1.00 84.81 210 SER A C 1
ATOM 1696 O O . SER A 1 210 ? -21.733 -0.670 35.522 1.00 84.81 210 SER A O 1
ATOM 1698 N N . GLU A 1 211 ? -20.186 -1.865 34.427 1.00 85.19 211 GLU A N 1
ATOM 1699 C CA . GLU A 1 211 ? -19.401 -2.312 35.589 1.00 85.19 211 GLU A CA 1
ATOM 1700 C C . GLU A 1 211 ? -18.086 -1.531 35.759 1.00 85.19 211 GLU A C 1
ATOM 1702 O O . GLU A 1 211 ? -17.387 -1.705 36.758 1.00 85.19 211 GLU A O 1
ATOM 1707 N N . LEU A 1 212 ? -17.729 -0.690 34.785 1.00 88.94 212 LEU A N 1
ATOM 1708 C CA . LEU A 1 212 ? -16.561 0.190 34.860 1.00 88.94 212 LEU A CA 1
ATOM 1709 C C . LEU A 1 212 ? -16.849 1.395 35.752 1.00 88.94 212 LEU A C 1
ATOM 1711 O O . LEU A 1 212 ? -18.005 1.757 35.939 1.00 88.94 212 LEU A O 1
ATOM 1715 N N . THR A 1 213 ? -15.831 2.052 36.293 1.00 89.25 213 THR A N 1
ATOM 1716 C CA . THR A 1 213 ? -15.993 3.347 36.973 1.00 89.25 213 THR A CA 1
ATOM 1717 C C . THR A 1 213 ? -16.133 4.490 35.959 1.00 89.25 213 THR A C 1
ATOM 1719 O O . THR A 1 213 ? -15.858 4.328 34.771 1.00 89.25 213 THR A O 1
ATOM 1722 N N . LEU A 1 214 ? -16.575 5.675 36.403 1.00 89.56 214 LEU A N 1
ATOM 1723 C CA . LEU A 1 214 ? -16.649 6.852 35.523 1.00 89.56 214 LEU A CA 1
ATOM 1724 C C . LEU A 1 214 ? -15.260 7.245 34.978 1.00 89.56 214 LEU A C 1
ATOM 1726 O O . LEU A 1 214 ? -15.144 7.670 33.831 1.00 89.56 214 LEU A O 1
ATOM 1730 N N . GLU A 1 215 ? -14.214 7.090 35.791 1.00 89.44 215 GLU A N 1
ATOM 1731 C CA . GLU A 1 215 ? -12.826 7.354 35.396 1.00 89.44 215 GLU A CA 1
ATOM 1732 C C . GLU A 1 215 ? -12.353 6.352 34.337 1.00 89.44 215 GLU A C 1
ATOM 1734 O O . GLU A 1 215 ? -11.861 6.766 33.289 1.00 89.44 215 GLU A O 1
ATOM 1739 N N . GLU A 1 216 ? -12.603 5.056 34.552 1.00 90.94 216 GLU A N 1
ATOM 1740 C CA . GLU A 1 216 ? -12.288 3.998 33.585 1.00 90.94 216 GLU A CA 1
ATOM 1741 C C . GLU A 1 216 ? -13.021 4.209 32.252 1.00 90.94 216 GLU A C 1
ATOM 1743 O O . GLU A 1 216 ? -12.431 4.020 31.191 1.00 90.94 216 GLU A O 1
ATOM 1748 N N . LEU A 1 217 ? -14.284 4.653 32.276 1.00 91.12 217 LEU A N 1
ATOM 1749 C CA . LEU A 1 217 ? -15.033 4.978 31.057 1.00 91.12 217 LEU A CA 1
ATOM 1750 C C . LEU A 1 217 ? -14.427 6.166 30.298 1.00 91.12 217 LEU A C 1
ATOM 1752 O O . LEU A 1 217 ? -14.298 6.100 29.077 1.00 91.12 217 LEU A O 1
ATOM 1756 N N . LYS A 1 218 ? -14.014 7.230 31.000 1.00 91.06 218 LYS A N 1
ATOM 1757 C CA . LYS A 1 218 ? -13.352 8.397 30.384 1.00 91.06 218 LYS A CA 1
ATOM 1758 C C . LYS A 1 218 ? -11.980 8.046 29.806 1.00 91.06 218 LYS A C 1
ATOM 1760 O O . LYS A 1 218 ? -11.565 8.629 28.806 1.00 91.06 218 LYS A O 1
ATOM 1765 N N . GLU A 1 219 ? -11.254 7.117 30.422 1.00 92.56 219 GLU A N 1
ATOM 1766 C CA . GLU A 1 219 ? -10.013 6.584 29.852 1.00 92.56 219 GLU A CA 1
ATOM 1767 C C . GLU A 1 219 ? -10.285 5.706 28.627 1.00 92.56 219 GLU A C 1
ATOM 1769 O O . GLU A 1 219 ? -9.618 5.861 27.602 1.00 92.56 219 GLU A O 1
ATOM 1774 N N . LEU A 1 220 ? -11.303 4.846 28.694 1.00 91.00 220 LEU A N 1
ATOM 1775 C CA . LEU A 1 220 ? -11.696 3.972 27.593 1.00 91.00 220 LEU A CA 1
ATOM 1776 C C . LEU A 1 220 ? -12.128 4.772 26.355 1.00 91.00 220 LEU A C 1
ATOM 1778 O O . LEU A 1 220 ? -11.730 4.436 25.241 1.00 91.00 220 LEU A O 1
ATOM 1782 N N . GLU A 1 221 ? -12.865 5.869 26.548 1.00 91.75 221 GLU A N 1
ATOM 1783 C CA . GLU A 1 221 ? -13.297 6.786 25.484 1.00 91.75 221 GLU A CA 1
ATOM 1784 C C . GLU A 1 221 ? -12.116 7.393 24.703 1.00 91.75 221 GLU A C 1
ATOM 1786 O O . GLU A 1 221 ? -12.172 7.533 23.477 1.00 91.75 221 GLU A O 1
ATOM 1791 N N . LYS A 1 222 ? -11.028 7.738 25.404 1.00 91.62 222 LYS A N 1
ATOM 1792 C CA . LYS A 1 222 ? -9.827 8.342 24.802 1.00 91.62 222 LYS A CA 1
ATOM 1793 C C . LYS A 1 222 ? -9.015 7.344 23.988 1.00 91.62 222 LYS A C 1
ATOM 1795 O O . LYS A 1 222 ? -8.353 7.728 23.027 1.00 91.62 222 LYS A O 1
ATOM 1800 N N . VAL A 1 223 ? -9.014 6.088 24.417 1.00 90.88 223 VAL A N 1
ATOM 1801 C CA . VAL A 1 223 ? -8.178 5.033 23.842 1.00 90.88 223 VAL A CA 1
ATOM 1802 C C . VAL A 1 223 ? -8.868 4.343 22.669 1.00 90.88 223 VAL A C 1
ATOM 1804 O O . VAL A 1 223 ? -8.173 3.897 21.752 1.00 90.88 223 VAL A O 1
ATOM 1807 N N . THR A 1 224 ? -10.203 4.265 22.670 1.00 87.69 224 THR A N 1
ATOM 1808 C CA . THR A 1 224 ? -10.943 3.574 21.610 1.00 87.69 224 THR A CA 1
ATOM 1809 C C . THR A 1 224 ? -10.762 4.230 20.247 1.00 87.69 224 THR A C 1
ATOM 1811 O O . THR A 1 224 ? -10.861 5.451 20.085 1.00 87.69 224 THR A O 1
ATOM 1814 N N . MET A 1 225 ? -10.514 3.385 19.250 1.00 87.88 225 MET A N 1
ATOM 1815 C CA . MET A 1 225 ? -10.437 3.749 17.832 1.00 87.88 225 MET A CA 1
ATOM 1816 C C . MET A 1 225 ? -11.751 3.484 17.082 1.00 87.88 225 MET A C 1
ATOM 1818 O O . MET A 1 225 ? -11.850 3.823 15.905 1.00 87.88 225 MET A O 1
ATOM 1822 N N . LEU A 1 226 ? -12.738 2.846 17.721 1.00 89.88 226 LEU A N 1
ATOM 1823 C CA . LEU A 1 226 ? -14.013 2.482 17.102 1.00 89.88 226 LEU A CA 1
ATOM 1824 C C . LEU A 1 226 ? -15.089 3.505 17.466 1.00 89.88 226 LEU A C 1
ATOM 1826 O O . LEU A 1 226 ? -15.501 3.581 18.623 1.00 89.88 226 LEU A O 1
ATOM 1830 N N . ASP A 1 227 ? -15.585 4.238 16.468 1.00 89.69 227 ASP A N 1
ATOM 1831 C CA . ASP A 1 227 ? -16.555 5.322 16.677 1.00 89.69 227 ASP A CA 1
ATOM 1832 C C . ASP A 1 227 ? -17.859 4.828 17.316 1.00 89.69 227 ASP A C 1
ATOM 1834 O O . ASP A 1 227 ? -18.278 5.366 18.335 1.00 89.69 227 ASP A O 1
ATOM 1838 N N . ASN A 1 228 ? -18.438 3.730 16.815 1.00 88.69 228 ASN A N 1
ATOM 1839 C CA . ASN A 1 228 ? -19.659 3.150 17.394 1.00 88.69 228 ASN A CA 1
ATOM 1840 C C . ASN A 1 228 ? -19.479 2.785 18.876 1.00 88.69 228 ASN A C 1
ATOM 1842 O O . ASN A 1 228 ? -20.355 3.022 19.701 1.00 88.69 228 ASN A O 1
ATOM 1846 N N . TYR A 1 229 ? -18.318 2.225 19.228 1.00 89.69 229 TYR A N 1
ATOM 1847 C CA . TYR A 1 229 ? -18.034 1.859 20.612 1.00 89.69 229 TYR A CA 1
ATOM 1848 C C . TYR A 1 229 ? -17.810 3.099 21.485 1.00 89.69 229 TYR A C 1
ATOM 1850 O O . TYR A 1 229 ? -18.235 3.131 22.638 1.00 89.69 229 TYR A O 1
ATOM 1858 N N . ARG A 1 230 ? -17.201 4.15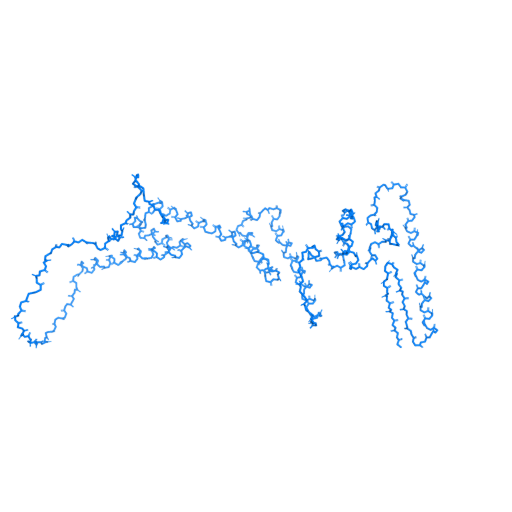2 20.924 1.00 91.69 230 ARG A N 1
ATOM 1859 C CA . ARG A 1 230 ? -17.064 5.453 21.587 1.00 91.69 230 ARG A CA 1
ATOM 1860 C C . ARG A 1 230 ? -18.427 6.069 21.900 1.00 91.69 230 ARG A C 1
ATOM 1862 O O . ARG A 1 230 ? -18.613 6.552 23.012 1.00 91.69 230 ARG A O 1
ATOM 1869 N N . GLU A 1 231 ? -19.380 6.014 20.972 1.00 92.12 231 GLU A N 1
ATOM 1870 C CA . GLU A 1 231 ? -20.746 6.501 21.207 1.00 92.12 231 GLU A CA 1
ATOM 1871 C C . GLU A 1 231 ? -21.429 5.765 22.366 1.00 92.12 231 GLU A C 1
ATOM 1873 O O . GLU A 1 231 ? -22.092 6.386 23.197 1.00 92.12 231 GLU A O 1
ATOM 1878 N N . ASP A 1 232 ? -21.255 4.447 22.456 1.00 90.00 232 ASP A N 1
ATOM 1879 C CA . ASP A 1 232 ? -21.837 3.654 23.540 1.00 90.00 232 ASP A CA 1
ATOM 1880 C C . ASP A 1 232 ? -21.202 3.979 24.900 1.00 90.00 232 ASP A C 1
ATOM 1882 O O . ASP A 1 232 ? -21.912 4.100 25.903 1.00 90.00 232 ASP A O 1
ATOM 1886 N N . ILE A 1 233 ? -19.886 4.212 24.935 1.00 90.50 233 ILE A N 1
ATOM 1887 C CA . ILE A 1 233 ? -19.184 4.696 26.132 1.00 90.50 233 ILE A CA 1
ATOM 1888 C C . ILE A 1 233 ? -19.721 6.072 26.547 1.00 90.50 233 ILE A C 1
ATOM 1890 O O . ILE A 1 233 ? -20.039 6.277 27.718 1.00 90.50 233 ILE A O 1
ATOM 1894 N N . GLN A 1 234 ? -19.880 7.000 25.601 1.00 92.06 234 GLN A N 1
ATOM 1895 C CA . GLN A 1 234 ? -20.400 8.345 25.866 1.00 92.06 234 GLN A CA 1
ATOM 1896 C C . GLN A 1 234 ? -21.827 8.324 26.416 1.00 92.06 234 GLN A C 1
ATOM 1898 O O . GLN A 1 234 ? -22.124 9.038 27.374 1.00 92.06 234 GLN A O 1
ATOM 1903 N N . LYS A 1 235 ? -22.707 7.480 25.863 1.00 91.19 235 LYS A N 1
ATOM 1904 C CA . LYS A 1 235 ? -24.070 7.294 26.389 1.00 91.19 235 LYS A CA 1
ATOM 1905 C C . LYS A 1 235 ? -24.045 6.813 27.838 1.00 91.19 235 LYS A C 1
ATOM 1907 O O . LYS A 1 235 ? -24.816 7.308 28.660 1.00 91.19 235 LYS A O 1
ATOM 1912 N N . GLU A 1 236 ? -23.158 5.875 28.166 1.00 88.88 236 GLU A N 1
ATOM 1913 C CA . GLU A 1 236 ? -23.032 5.343 29.525 1.00 88.88 236 GLU A CA 1
ATOM 1914 C C . GLU A 1 236 ? -22.438 6.376 30.500 1.00 88.88 236 GLU A C 1
ATOM 1916 O O . GLU A 1 236 ? -22.905 6.480 31.637 1.00 88.88 236 GLU A O 1
ATOM 1921 N N . ILE A 1 237 ? -21.479 7.199 30.056 1.00 91.06 237 ILE A N 1
ATOM 1922 C CA . ILE A 1 237 ? -20.966 8.344 30.827 1.00 91.06 237 ILE A CA 1
ATOM 1923 C C . ILE A 1 237 ? -22.097 9.345 31.096 1.00 91.06 237 ILE A C 1
ATOM 1925 O O . ILE A 1 237 ? -22.367 9.663 32.255 1.00 91.06 237 ILE A O 1
ATOM 1929 N N . TYR A 1 238 ? -22.809 9.779 30.052 1.00 89.06 238 TYR A N 1
ATOM 1930 C CA . TYR A 1 238 ? -23.906 10.747 30.149 1.00 89.06 238 TYR A CA 1
ATOM 1931 C C . TYR A 1 238 ? -25.010 10.264 31.097 1.00 89.06 238 TYR A C 1
ATOM 1933 O O . TYR A 1 238 ? -25.489 11.010 31.949 1.00 89.06 238 TYR A O 1
ATOM 1941 N N . LYS A 1 239 ? -25.375 8.981 31.018 1.00 88.12 239 LYS A N 1
ATOM 1942 C CA . LYS A 1 239 ? -26.360 8.362 31.912 1.00 88.12 239 LYS A CA 1
ATOM 1943 C C . LYS A 1 239 ? -25.962 8.459 33.388 1.00 88.12 239 LYS A C 1
ATOM 1945 O O . LYS A 1 239 ? -26.834 8.623 34.239 1.00 88.12 239 LYS A O 1
ATOM 1950 N N . ARG A 1 240 ? -24.672 8.350 33.712 1.00 82.75 240 ARG A N 1
ATOM 1951 C CA . ARG A 1 240 ? -24.171 8.399 35.097 1.00 82.75 240 ARG A CA 1
ATOM 1952 C C . ARG A 1 240 ? -23.981 9.816 35.605 1.00 82.75 240 ARG A C 1
ATOM 1954 O O . ARG A 1 240 ? -24.327 10.086 36.752 1.00 82.75 240 ARG A O 1
ATOM 1961 N N . GLU A 1 241 ? -23.491 10.711 34.754 1.00 84.25 241 GLU A N 1
ATOM 1962 C CA . GLU A 1 241 ? -23.380 12.134 35.084 1.00 84.25 241 GLU A CA 1
ATOM 1963 C C . GLU A 1 241 ? -24.770 12.748 35.325 1.00 84.25 241 GLU A C 1
ATOM 1965 O O . GLU A 1 241 ? -24.959 13.468 36.303 1.00 84.25 241 GLU A O 1
ATOM 1970 N N . ASN A 1 242 ? -25.785 12.372 34.539 1.00 74.94 242 ASN A N 1
ATOM 1971 C CA . ASN A 1 242 ? -27.148 12.873 34.747 1.00 74.94 242 ASN A CA 1
ATOM 1972 C C . ASN A 1 242 ? -27.918 12.166 35.854 1.00 74.94 242 ASN A C 1
ATOM 1974 O O . ASN A 1 242 ? -28.749 12.805 36.489 1.00 74.94 242 ASN A O 1
ATOM 1978 N N . LYS A 1 243 ? -27.642 10.887 36.146 1.00 66.50 243 LYS A N 1
ATOM 1979 C CA . LYS A 1 243 ? -28.192 10.255 37.357 1.00 66.50 243 LYS A CA 1
ATOM 1980 C C . LYS A 1 243 ? -27.748 10.993 38.616 1.00 66.50 243 LYS A C 1
ATOM 1982 O O . LYS A 1 243 ? -28.577 11.249 39.479 1.00 66.50 243 LYS A O 1
ATOM 1987 N N . SER A 1 244 ? -26.477 11.398 38.678 1.00 57.88 244 SER A N 1
ATOM 1988 C CA . SER A 1 244 ? -25.973 12.249 39.760 1.00 57.88 244 SER A CA 1
ATOM 1989 C C . SER A 1 244 ? -26.715 13.591 39.834 1.00 57.88 244 SER A C 1
ATOM 1991 O O . SER A 1 244 ? -26.957 14.074 40.938 1.00 57.88 244 SER A O 1
ATOM 1993 N N . PHE A 1 245 ? -27.111 14.176 38.699 1.00 51.31 245 PHE A N 1
ATOM 1994 C CA . PHE A 1 245 ? -27.869 15.432 38.649 1.00 51.31 245 PHE A CA 1
ATOM 1995 C C . PHE A 1 245 ? -29.353 15.273 39.035 1.00 51.31 245 PHE A C 1
ATOM 1997 O O . PHE A 1 245 ? -29.885 16.080 39.789 1.00 51.31 245 PHE A O 1
ATOM 2004 N N . GLU A 1 246 ? -30.037 14.222 38.575 1.00 54.75 246 GLU A N 1
ATOM 2005 C CA . GLU A 1 246 ? -31.433 13.945 38.951 1.00 54.75 246 GLU A CA 1
ATOM 2006 C C . GLU A 1 246 ? -31.576 13.517 40.419 1.00 54.75 246 GLU A C 1
ATOM 2008 O O . GLU A 1 246 ? -32.551 13.891 41.073 1.00 54.75 246 GLU A O 1
ATOM 2013 N N . GLU A 1 247 ? -30.613 12.761 40.958 1.00 53.84 247 GLU A N 1
ATOM 2014 C CA . GLU A 1 247 ? -30.573 12.427 42.387 1.00 53.84 247 GLU A CA 1
ATOM 2015 C C . GLU A 1 247 ? -30.279 13.668 43.242 1.00 53.84 247 GLU A C 1
ATOM 2017 O O . GLU A 1 247 ? -30.970 13.883 44.236 1.00 53.84 247 GLU A O 1
ATOM 2022 N N . THR A 1 248 ? -29.369 14.557 42.820 1.00 52.66 248 THR A N 1
ATOM 2023 C CA . THR A 1 248 ? -29.140 15.834 43.528 1.00 52.66 248 THR A CA 1
ATOM 2024 C C . THR A 1 248 ? -30.306 16.820 43.402 1.00 52.66 248 THR A C 1
ATOM 2026 O O . THR A 1 248 ? -30.584 17.544 44.355 1.00 52.66 248 THR A O 1
ATOM 2029 N N . LEU A 1 249 ? -31.044 16.845 42.286 1.00 51.75 249 LEU A N 1
ATOM 2030 C CA . LEU A 1 249 ? -32.285 17.627 42.160 1.00 51.75 249 LEU A CA 1
ATOM 2031 C C . LEU A 1 249 ? -33.396 17.106 43.083 1.00 51.75 249 LEU A C 1
ATOM 2033 O O . LEU A 1 249 ? -34.122 17.905 43.672 1.00 51.75 249 LEU A O 1
ATOM 2037 N N . LYS A 1 250 ? -33.518 15.780 43.235 1.00 51.12 250 LYS A N 1
ATOM 2038 C CA . LYS A 1 250 ? -34.470 15.162 44.173 1.00 51.12 250 LYS A CA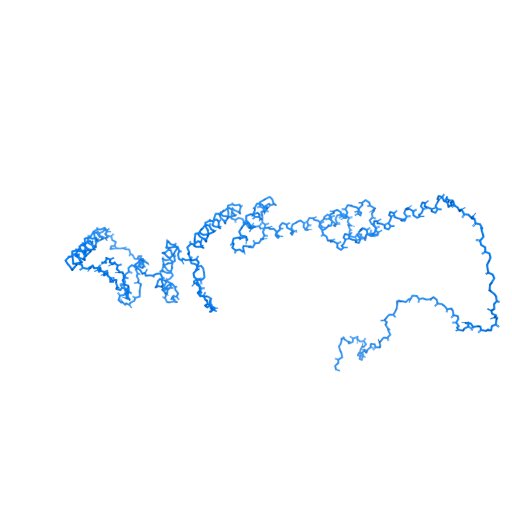 1
ATOM 2039 C C . LYS A 1 250 ? -34.084 15.373 45.637 1.00 51.12 250 LYS A C 1
ATOM 2041 O O . LYS A 1 250 ? -34.980 15.505 46.465 1.00 51.12 250 LYS A O 1
ATOM 2046 N N . GLU A 1 251 ? -32.793 15.426 45.963 1.00 51.00 251 GLU A N 1
ATOM 2047 C CA . GLU A 1 251 ? -32.335 15.734 47.325 1.00 51.00 251 GLU A CA 1
ATOM 2048 C C . GLU A 1 251 ? -32.447 17.225 47.675 1.00 51.00 251 GLU A C 1
ATOM 2050 O O . GLU A 1 251 ? -32.711 17.551 48.832 1.00 51.00 251 GLU A O 1
ATOM 2055 N N . ASN A 1 252 ? -32.312 18.135 46.703 1.00 45.09 252 ASN A N 1
ATOM 2056 C CA . ASN A 1 252 ? -32.282 19.572 46.987 1.00 45.09 252 ASN A CA 1
ATOM 2057 C C . ASN A 1 252 ? -33.647 20.259 47.104 1.00 45.09 252 ASN A C 1
ATOM 2059 O O . ASN A 1 252 ? -33.653 21.381 47.591 1.00 45.09 252 ASN A O 1
ATOM 2063 N N . ASN A 1 253 ? -34.774 19.644 46.713 1.00 47.88 253 ASN A N 1
ATOM 2064 C CA . ASN A 1 253 ? -36.153 20.103 47.004 1.00 47.88 253 ASN A CA 1
ATOM 2065 C C . ASN A 1 253 ? -36.430 21.632 46.940 1.00 47.88 253 ASN A C 1
ATOM 2067 O O . ASN A 1 253 ? -37.375 22.123 47.553 1.00 47.88 253 ASN A O 1
ATOM 2071 N N . GLU A 1 254 ? -35.669 22.398 46.162 1.00 42.97 254 GLU A N 1
ATOM 2072 C CA . GLU A 1 254 ? -35.916 23.809 45.862 1.00 42.97 254 GLU A CA 1
ATOM 2073 C C . GLU A 1 254 ? -36.617 23.889 44.505 1.00 42.97 254 GLU A C 1
ATOM 2075 O O . GLU A 1 254 ? -36.149 24.486 43.538 1.00 42.97 254 GLU A O 1
ATOM 2080 N N . ILE A 1 255 ? -37.787 23.254 44.418 1.00 45.84 255 ILE A N 1
ATOM 2081 C CA . ILE A 1 255 ? -38.772 23.666 43.423 1.00 45.84 255 ILE A CA 1
ATOM 2082 C C . ILE A 1 255 ? -39.418 24.921 44.002 1.00 45.84 255 ILE A C 1
ATOM 2084 O O . ILE A 1 255 ? -40.326 24.844 44.829 1.00 45.84 255 ILE A O 1
ATOM 2088 N N . ILE A 1 256 ? -38.933 26.090 43.584 1.00 46.28 256 ILE A N 1
ATOM 2089 C CA . ILE A 1 256 ? -39.677 27.340 43.739 1.00 46.28 256 ILE A CA 1
ATOM 2090 C C . ILE A 1 256 ? -40.914 27.212 42.846 1.00 46.28 256 ILE A C 1
ATOM 2092 O O . ILE A 1 256 ? -40.880 27.494 41.650 1.00 46.28 256 ILE A O 1
ATOM 2096 N N . SER A 1 257 ? -42.008 26.722 43.422 1.00 41.06 257 SER A N 1
ATOM 2097 C CA . SER A 1 257 ? -43.321 26.754 42.796 1.00 41.06 257 SER A CA 1
ATOM 2098 C C . SER A 1 257 ? -43.835 28.192 42.825 1.00 41.06 257 SER A C 1
ATOM 2100 O O . SER A 1 257 ? -44.228 28.696 43.878 1.00 41.06 257 SER A O 1
ATOM 2102 N N . PHE A 1 258 ? -43.850 28.851 41.672 1.00 39.75 258 PHE A N 1
ATOM 2103 C CA . PHE A 1 258 ? -44.687 30.026 41.465 1.00 39.75 258 PHE A CA 1
ATOM 2104 C C . PHE A 1 258 ? -46.089 29.527 41.120 1.00 39.75 258 PHE A C 1
ATOM 2106 O O . PHE A 1 258 ? -46.385 29.223 39.968 1.00 39.75 258 PHE A O 1
ATOM 2113 N N . SER A 1 259 ? -46.930 29.369 42.140 1.00 45.16 259 SER A N 1
ATOM 2114 C CA . SER A 1 259 ? -48.375 29.335 41.948 1.00 45.16 259 SER A CA 1
ATOM 2115 C C . SER A 1 259 ? -48.860 30.777 41.825 1.00 45.16 259 SER A C 1
ATOM 2117 O O . SER A 1 259 ? -48.827 31.518 42.809 1.00 45.16 259 SER A O 1
ATOM 2119 N N . GLU A 1 260 ? -49.303 31.161 40.636 1.00 40.12 260 GLU A N 1
ATOM 2120 C CA . GLU A 1 260 ? -50.233 32.271 40.462 1.00 40.12 260 GLU A CA 1
ATOM 2121 C C . GLU A 1 260 ? -51.489 31.664 39.828 1.00 40.12 260 GLU A C 1
ATOM 2123 O O . GLU A 1 260 ? -51.432 31.060 38.756 1.00 40.12 260 GLU A O 1
ATOM 2128 N N . ASP A 1 261 ? -52.571 31.692 40.604 1.00 44.28 261 ASP A N 1
ATOM 2129 C CA . ASP A 1 261 ? -53.915 31.249 40.241 1.00 44.28 261 ASP A CA 1
ATOM 2130 C C . ASP A 1 261 ? -54.491 32.053 39.057 1.00 44.28 261 ASP A C 1
ATOM 2132 O O . ASP A 1 261 ? -53.979 33.122 38.740 1.00 44.28 261 ASP A O 1
ATOM 2136 N N . GLU A 1 262 ? -55.617 31.547 38.520 1.00 42.16 262 GLU A N 1
ATOM 2137 C CA . GLU A 1 262 ? -56.576 32.107 37.532 1.00 42.16 262 GLU A CA 1
ATOM 2138 C C . GLU A 1 262 ? -56.562 31.318 36.199 1.00 42.16 262 GLU A C 1
ATOM 2140 O O . GLU A 1 262 ? -55.561 31.261 35.503 1.00 42.16 262 GLU A O 1
ATOM 2145 N N . GLU A 1 263 ? -57.602 30.608 35.745 1.00 42.31 263 GLU A N 1
ATOM 2146 C CA . GLU A 1 263 ? -59.048 30.758 35.925 1.00 42.31 263 GLU A CA 1
ATOM 2147 C C . GLU A 1 263 ? -59.792 29.449 35.568 1.00 42.31 263 GLU A C 1
ATOM 2149 O O . GLU A 1 263 ? -59.376 28.654 34.724 1.00 42.31 263 GLU A O 1
ATOM 2154 N N . GLN A 1 264 ? -60.950 29.258 36.201 1.00 47.47 264 GLN A N 1
ATOM 2155 C CA . GLN A 1 264 ? -61.935 28.212 35.924 1.00 47.47 264 GLN A CA 1
ATOM 2156 C C . GLN A 1 264 ? -62.481 28.289 34.486 1.00 47.47 264 GLN A C 1
ATOM 2158 O O . GLN A 1 264 ? -62.926 29.346 34.048 1.00 47.47 264 GLN A O 1
ATOM 2163 N N . SER A 1 265 ? -62.649 27.146 33.810 1.00 38.66 265 SER A N 1
ATOM 2164 C CA . SER A 1 265 ? -63.763 27.000 32.863 1.00 38.66 265 SER A CA 1
ATOM 2165 C C . SER A 1 265 ? -64.419 25.622 32.979 1.00 38.66 265 SER A C 1
ATOM 2167 O O . SER A 1 265 ? -63.829 24.575 32.732 1.00 38.66 265 SER A O 1
ATOM 2169 N N . ASN A 1 266 ? -65.671 25.660 33.433 1.00 44.34 266 ASN A N 1
ATOM 2170 C CA . ASN A 1 266 ? -66.610 24.550 33.495 1.00 44.34 266 ASN A CA 1
ATOM 2171 C C . ASN A 1 266 ? -66.947 24.045 32.086 1.00 44.34 266 ASN A C 1
ATOM 2173 O O . ASN A 1 266 ? -67.498 24.811 31.300 1.00 44.34 266 ASN A O 1
ATOM 2177 N N . TYR A 1 267 ? -66.784 22.747 31.829 1.00 36.22 267 TYR A N 1
ATOM 2178 C CA . TYR A 1 267 ? -67.679 22.011 30.932 1.00 36.22 267 TYR A CA 1
ATOM 2179 C C . TYR A 1 267 ? -68.001 20.645 31.543 1.00 36.22 267 TYR A C 1
ATOM 2181 O O . TYR A 1 267 ? -67.116 19.836 31.810 1.00 36.22 267 TYR A O 1
ATOM 2189 N N . LYS A 1 268 ? -69.294 20.430 31.793 1.00 44.22 268 LYS A N 1
ATOM 2190 C CA . LYS A 1 268 ? -69.913 19.194 32.275 1.00 44.22 268 LYS A CA 1
ATOM 2191 C C . LYS A 1 268 ? -71.056 18.876 31.311 1.00 44.22 268 LYS A C 1
ATOM 2193 O O . LYS A 1 268 ? -71.995 19.663 31.278 1.00 44.22 268 LYS A O 1
ATOM 2198 N N . ILE A 1 269 ? -70.923 17.804 30.529 1.00 37.69 269 ILE A N 1
ATOM 2199 C CA . ILE A 1 269 ? -71.956 17.086 29.748 1.00 37.69 269 ILE A CA 1
ATOM 2200 C C . ILE A 1 269 ? -71.338 15.710 29.435 1.00 37.69 269 ILE A C 1
ATOM 2202 O O . ILE A 1 269 ? -70.180 15.683 29.030 1.00 37.69 269 ILE A O 1
ATOM 2206 N N . ASP A 1 270 ? -71.973 14.548 29.503 1.00 38.88 270 ASP A N 1
ATOM 2207 C CA . ASP A 1 270 ? -73.046 13.977 30.324 1.00 38.88 270 ASP A CA 1
ATOM 2208 C C . ASP A 1 270 ? -72.794 12.455 30.274 1.00 38.88 270 ASP A C 1
ATOM 2210 O O . ASP A 1 270 ? -72.165 11.946 29.344 1.00 38.88 270 ASP A O 1
ATOM 2214 N N . GLU A 1 271 ? -73.231 11.759 31.317 1.00 49.69 271 GLU A N 1
ATOM 2215 C CA . GLU A 1 271 ? -73.178 10.308 31.489 1.00 49.69 271 GLU A CA 1
ATOM 2216 C C . GLU A 1 271 ? -74.034 9.586 30.433 1.00 49.69 271 GLU A C 1
ATOM 2218 O O . GLU A 1 271 ? -75.253 9.682 30.481 1.00 49.69 271 GLU A O 1
ATOM 2223 N N . ASP A 1 272 ? -73.396 8.835 29.530 1.00 46.28 272 ASP A N 1
ATOM 2224 C CA . ASP A 1 272 ? -73.967 7.657 28.859 1.00 46.28 272 ASP A CA 1
ATOM 2225 C C . ASP A 1 272 ? -72.824 6.649 28.592 1.00 46.28 272 ASP A C 1
ATOM 2227 O O . ASP A 1 272 ? -72.083 6.733 27.617 1.00 46.28 272 ASP A O 1
ATOM 2231 N N . GLU A 1 273 ? -72.663 5.750 29.562 1.00 41.78 273 GLU A N 1
ATOM 2232 C CA . GLU A 1 273 ? -72.156 4.369 29.493 1.00 41.78 273 GLU A CA 1
ATOM 2233 C C . GLU A 1 273 ? -70.834 4.023 28.754 1.00 41.78 273 GLU A C 1
ATOM 2235 O O . GLU A 1 273 ? -70.775 3.746 27.560 1.00 41.78 273 GLU A O 1
ATOM 2240 N N . ASP A 1 274 ? -69.795 3.915 29.592 1.00 39.94 274 ASP A N 1
ATOM 2241 C CA . ASP A 1 274 ? -68.914 2.748 29.823 1.00 39.94 274 ASP A CA 1
ATOM 2242 C C . ASP A 1 274 ? -67.888 2.271 28.756 1.00 39.94 274 ASP A C 1
ATOM 2244 O O . ASP A 1 274 ? -68.206 1.481 27.867 1.00 39.94 274 ASP A O 1
ATOM 2248 N N . PRO A 1 275 ? -66.592 2.633 28.905 1.00 45.44 275 PRO A N 1
ATOM 2249 C CA . PRO A 1 275 ? -65.474 1.992 28.209 1.00 45.44 275 PRO A CA 1
ATOM 2250 C C . PRO A 1 275 ? -64.881 0.762 28.935 1.00 45.44 275 PRO A C 1
ATOM 2252 O O . PRO A 1 275 ? -63.835 0.267 28.509 1.00 45.44 275 PRO A O 1
ATOM 2255 N N . LEU A 1 276 ? -65.482 0.244 30.014 1.00 50.12 276 LEU A N 1
ATOM 2256 C CA . LEU A 1 276 ? -64.952 -0.920 30.733 1.00 50.12 276 LEU A CA 1
ATOM 2257 C C . LEU A 1 276 ? -65.593 -2.239 30.287 1.00 50.12 276 LEU A C 1
ATOM 2259 O O . LEU A 1 276 ? -66.437 -2.829 30.953 1.00 50.12 276 LEU A O 1
ATOM 2263 N N . SER A 1 277 ? -65.046 -2.806 29.215 1.00 40.06 277 SER A N 1
ATOM 2264 C CA . SER A 1 277 ? -64.931 -4.264 29.116 1.00 40.06 277 SER A CA 1
ATOM 2265 C C . SER A 1 277 ? -63.595 -4.575 28.429 1.00 40.06 277 SER A C 1
ATOM 2267 O O . SER A 1 277 ? -63.417 -4.206 27.275 1.00 40.06 277 SER A O 1
ATOM 2269 N N . VAL A 1 278 ? -62.578 -5.193 29.017 1.00 41.38 278 VAL A N 1
ATOM 2270 C CA . VAL A 1 278 ? -62.415 -5.899 30.284 1.00 41.38 278 VAL A CA 1
ATOM 2271 C C . VAL A 1 278 ? -60.923 -5.787 30.625 1.00 41.38 278 VAL A C 1
ATOM 2273 O O . VAL A 1 278 ? -60.075 -6.056 29.781 1.00 41.38 278 VAL A O 1
ATOM 2276 N N . ASP A 1 279 ? -60.660 -5.305 31.832 1.00 35.78 279 ASP A N 1
ATOM 2277 C CA . ASP A 1 279 ? -59.674 -5.760 32.813 1.00 35.78 279 ASP A CA 1
ATOM 2278 C C . ASP A 1 279 ? -58.303 -6.355 32.408 1.00 35.78 279 ASP A C 1
ATOM 2280 O O . ASP A 1 279 ? -58.181 -7.372 31.729 1.00 35.78 279 ASP A O 1
ATOM 2284 N N . THR A 1 280 ? -57.300 -5.737 33.047 1.00 40.09 280 THR A N 1
ATOM 2285 C CA . THR A 1 280 ? -56.170 -6.344 33.777 1.00 40.09 280 THR A CA 1
ATOM 2286 C C . THR A 1 280 ? -55.171 -7.214 33.023 1.00 40.09 280 THR A C 1
ATOM 2288 O O . THR A 1 280 ? -55.419 -8.377 32.731 1.00 40.09 280 THR A O 1
ATOM 2291 N N . ASP A 1 281 ? -53.979 -6.627 32.874 1.00 35.31 281 ASP A N 1
ATOM 2292 C CA . ASP A 1 281 ? -52.663 -7.204 33.189 1.00 35.31 281 ASP A CA 1
ATOM 2293 C C . ASP A 1 281 ? -51.638 -6.944 32.080 1.00 35.31 281 ASP A C 1
ATOM 2295 O O . ASP A 1 281 ? -51.559 -7.619 31.062 1.00 35.31 281 ASP A O 1
ATOM 2299 N N . ASN A 1 282 ? -50.828 -5.907 32.314 1.00 40.66 282 ASN A N 1
ATOM 2300 C CA . ASN A 1 282 ? -49.376 -6.041 32.391 1.00 40.66 282 ASN A CA 1
ATOM 2301 C C . ASN A 1 282 ? -48.808 -7.300 31.710 1.00 40.66 282 ASN A C 1
ATOM 2303 O O . ASN A 1 282 ? -48.922 -8.376 32.283 1.00 40.66 282 ASN A O 1
ATOM 2307 N N . ILE A 1 283 ? -48.124 -7.143 30.572 1.00 36.00 283 ILE A N 1
ATOM 2308 C CA . ILE A 1 283 ? -46.783 -7.700 30.309 1.00 36.00 283 ILE A CA 1
ATOM 2309 C C . ILE A 1 283 ? -46.332 -7.278 28.900 1.00 36.00 283 ILE A C 1
ATOM 2311 O O . ILE A 1 283 ? -47.010 -7.497 27.907 1.00 36.00 283 ILE A O 1
ATOM 2315 N N . ASN A 1 284 ? -45.166 -6.632 28.869 1.00 39.28 284 ASN A N 1
ATOM 2316 C CA . ASN A 1 284 ? -44.155 -6.606 27.811 1.00 39.28 284 ASN A CA 1
ATOM 2317 C C . ASN A 1 284 ? -44.585 -6.953 26.380 1.00 39.28 284 ASN A C 1
ATOM 2319 O O . ASN A 1 284 ? -44.766 -8.107 26.011 1.00 39.28 284 ASN A O 1
ATOM 2323 N N . ASN A 1 285 ? -44.526 -5.933 25.529 1.00 41.53 285 ASN A N 1
ATOM 2324 C CA . ASN A 1 285 ? -44.565 -6.042 24.077 1.00 41.53 285 ASN A CA 1
ATOM 2325 C C . ASN A 1 285 ? -43.211 -6.559 23.521 1.00 41.53 285 ASN A C 1
ATOM 2327 O O . ASN A 1 285 ? -42.549 -5.872 22.744 1.00 41.53 285 ASN A O 1
ATOM 2331 N N . TRP A 1 286 ? -42.778 -7.739 23.979 1.00 44.53 286 TRP A N 1
ATOM 2332 C CA . TRP A 1 286 ? -41.652 -8.540 23.476 1.00 44.53 286 TRP A CA 1
ATOM 2333 C C . TRP A 1 286 ? -42.099 -10.005 23.410 1.00 44.53 286 TRP A C 1
ATOM 2335 O O . TRP A 1 286 ? -41.746 -10.797 24.272 1.00 44.53 286 TRP A O 1
ATOM 2345 N N . ASP A 1 287 ? -42.895 -10.335 22.401 1.00 38.91 287 ASP A N 1
ATOM 2346 C CA . ASP A 1 287 ? -42.992 -11.693 21.862 1.00 38.91 287 ASP A CA 1
ATOM 2347 C C . ASP A 1 287 ? -43.436 -11.553 20.404 1.00 38.91 287 ASP A C 1
ATOM 2349 O O . ASP A 1 287 ? -44.589 -11.248 20.099 1.00 38.91 287 ASP A O 1
ATOM 2353 N N . PHE A 1 288 ? -42.471 -11.689 19.497 1.00 45.62 288 PHE A N 1
ATOM 2354 C CA . PHE A 1 288 ? -42.677 -11.691 18.053 1.00 45.62 288 PHE A CA 1
ATOM 2355 C C . PHE A 1 288 ? -42.468 -13.119 17.548 1.00 45.62 288 PHE A C 1
ATOM 2357 O O . PHE A 1 288 ? -41.654 -13.366 16.668 1.00 45.62 288 PHE A O 1
ATOM 2364 N N . ASP A 1 289 ? -43.204 -14.063 18.132 1.00 48.72 289 ASP A N 1
ATOM 2365 C CA . ASP A 1 289 ? -43.101 -15.490 17.826 1.00 48.72 289 ASP A CA 1
ATOM 2366 C C . ASP A 1 289 ? -44.520 -16.072 17.725 1.00 48.72 289 ASP A C 1
ATOM 2368 O O . ASP A 1 289 ? -44.901 -17.016 18.415 1.00 48.72 289 ASP A O 1
ATOM 2372 N N . ALA A 1 290 ? -45.346 -15.460 16.878 1.00 44.31 290 ALA A N 1
ATOM 2373 C CA . ALA A 1 290 ? -46.666 -15.974 16.531 1.00 44.31 290 ALA A CA 1
ATOM 2374 C C . ALA A 1 290 ? -46.771 -16.259 15.029 1.00 44.31 290 ALA A C 1
ATOM 2376 O O . ALA A 1 290 ? -47.805 -15.998 14.430 1.00 44.31 290 ALA A O 1
ATOM 2377 N N . ASP A 1 291 ? -45.716 -16.829 14.444 1.00 49.91 291 ASP A N 1
ATOM 2378 C CA . ASP A 1 291 ? -45.787 -17.491 13.145 1.00 49.91 291 ASP A CA 1
ATOM 2379 C C . ASP A 1 291 ? -45.334 -18.946 13.316 1.00 49.91 291 ASP A C 1
ATOM 2381 O O . ASP A 1 291 ? -44.265 -19.241 13.846 1.00 49.91 291 ASP A O 1
ATOM 2385 N N . GLY A 1 292 ? -46.223 -19.872 12.952 1.00 54.84 292 GLY A N 1
ATOM 2386 C CA . GLY A 1 292 ? -46.078 -21.302 13.197 1.00 54.84 292 GLY A CA 1
ATOM 2387 C C . GLY A 1 292 ? -44.887 -21.916 12.467 1.00 54.84 292 GLY A C 1
ATOM 2388 O O . GLY A 1 292 ? -44.978 -22.241 11.282 1.00 54.84 292 GLY A O 1
ATOM 2389 N N . ASP A 1 293 ? -43.807 -22.147 13.207 1.00 56.78 293 ASP A N 1
ATOM 2390 C CA . ASP A 1 293 ? -42.652 -22.909 12.746 1.00 56.78 293 ASP A CA 1
ATOM 2391 C C . ASP A 1 293 ? -43.041 -24.369 12.474 1.00 56.78 293 ASP A C 1
ATOM 2393 O O . ASP A 1 293 ? -43.464 -25.111 13.366 1.00 56.78 293 ASP A O 1
ATOM 2397 N N . LYS A 1 294 ? -42.873 -24.809 11.225 1.00 60.50 294 LYS A N 1
ATOM 2398 C CA . LYS A 1 294 ? -43.005 -26.222 10.862 1.00 60.50 294 LYS A CA 1
ATOM 2399 C C . LYS A 1 294 ? -41.730 -26.962 11.264 1.00 60.50 294 LYS A C 1
ATOM 2401 O O . LYS A 1 294 ? -40.643 -26.678 10.762 1.00 60.50 294 LYS A O 1
ATOM 2406 N N . VAL A 1 295 ? -41.887 -27.927 12.161 1.00 65.69 295 VAL A N 1
ATOM 2407 C CA . VAL A 1 295 ? -40.839 -28.873 12.562 1.00 65.69 295 VAL A CA 1
ATOM 2408 C C . VAL A 1 295 ? -40.972 -30.179 11.778 1.00 65.69 295 VAL A C 1
ATOM 2410 O O . VAL A 1 295 ? -42.072 -30.543 11.352 1.00 65.69 295 VAL A O 1
ATOM 2413 N N . ASP A 1 296 ? -39.859 -30.879 11.563 1.00 65.44 296 ASP A N 1
ATOM 2414 C CA . ASP A 1 296 ? -39.887 -32.236 11.010 1.00 65.44 296 ASP A CA 1
ATOM 2415 C C . ASP A 1 296 ? -40.419 -33.262 12.034 1.00 65.44 296 ASP A C 1
ATOM 2417 O O . ASP A 1 296 ? -40.751 -32.932 13.175 1.00 65.44 296 ASP A O 1
ATOM 2421 N N . ALA A 1 297 ? -40.532 -34.529 11.622 1.00 62.62 297 ALA A N 1
ATOM 2422 C CA . ALA A 1 297 ? -41.046 -35.603 12.478 1.00 62.62 297 ALA A CA 1
ATOM 2423 C C . ALA A 1 297 ? -40.181 -35.873 13.728 1.00 62.62 297 ALA A C 1
ATOM 2425 O O . ALA A 1 297 ? -40.671 -36.500 14.667 1.00 62.62 297 ALA A O 1
ATOM 2426 N N . ASP A 1 298 ? -38.943 -35.371 13.752 1.00 62.03 298 ASP A N 1
ATOM 2427 C CA . ASP A 1 298 ? -38.000 -35.494 14.865 1.00 62.03 298 ASP A CA 1
ATOM 2428 C C . ASP A 1 298 ? -37.884 -34.190 15.685 1.00 62.03 298 ASP A C 1
ATOM 2430 O O . ASP A 1 298 ? -37.115 -34.120 16.645 1.00 62.03 298 ASP A O 1
ATOM 2434 N N . GLY A 1 299 ? -38.688 -33.170 15.361 1.00 56.66 299 GLY A N 1
ATOM 2435 C CA . GLY A 1 299 ? -38.823 -31.937 16.136 1.00 56.66 299 GLY A CA 1
ATOM 2436 C C . GLY A 1 299 ? -37.773 -30.862 15.847 1.00 56.66 299 GLY A C 1
ATOM 2437 O O . GLY A 1 299 ? -37.671 -29.904 16.616 1.00 56.66 299 GLY A O 1
ATOM 2438 N N . ASN A 1 300 ? -37.002 -30.971 14.763 1.00 65.00 300 ASN A N 1
ATOM 2439 C CA . ASN A 1 300 ? -36.012 -29.958 14.395 1.00 65.00 300 ASN A CA 1
ATOM 2440 C C . ASN A 1 300 ? -36.636 -28.841 13.543 1.00 65.00 300 ASN A C 1
ATOM 2442 O O . ASN A 1 300 ? -37.449 -29.097 12.651 1.00 65.00 300 ASN A O 1
ATOM 2446 N N . LYS A 1 301 ? -36.227 -27.586 13.794 1.00 67.06 301 LYS A N 1
ATOM 2447 C CA . LYS A 1 301 ? -36.636 -26.424 12.985 1.00 67.06 301 LYS A CA 1
ATOM 2448 C C . LYS A 1 301 ? -36.039 -26.522 11.579 1.00 67.06 301 LYS A C 1
ATOM 2450 O O . LYS A 1 301 ? -34.818 -26.547 11.417 1.00 67.06 301 LYS A O 1
ATOM 2455 N N . MET A 1 302 ? -36.901 -26.534 10.568 1.00 63.25 302 MET A N 1
ATOM 2456 C CA . MET A 1 302 ? -36.505 -26.529 9.160 1.00 63.25 302 MET A CA 1
ATOM 2457 C C . MET A 1 302 ? -36.234 -25.085 8.722 1.00 63.25 302 MET A C 1
ATOM 2459 O O . MET A 1 302 ? -37.111 -24.236 8.816 1.00 63.25 302 MET A O 1
ATOM 2463 N N . LEU A 1 303 ? -35.011 -24.789 8.263 1.00 60.12 303 LEU A N 1
ATOM 2464 C CA . LEU A 1 303 ? -34.604 -23.421 7.904 1.00 60.12 303 LEU A CA 1
ATOM 2465 C C . LEU A 1 303 ? -35.029 -22.982 6.486 1.00 60.12 303 LEU A C 1
ATOM 2467 O O . LEU A 1 303 ? -34.839 -21.818 6.146 1.00 60.12 303 LEU A O 1
ATOM 2471 N N . PHE A 1 304 ? -35.569 -23.883 5.655 1.00 56.44 304 PHE A N 1
ATOM 2472 C CA . PHE A 1 304 ? -36.010 -23.580 4.287 1.00 56.44 304 PHE A CA 1
ATOM 2473 C C . PHE A 1 304 ? -37.206 -24.454 3.878 1.00 56.44 304 PHE A C 1
ATOM 2475 O O . PHE A 1 304 ? -37.178 -25.669 4.086 1.00 56.44 304 PHE A O 1
ATOM 2482 N N . ASP A 1 305 ? -38.221 -23.838 3.268 1.00 52.34 305 ASP A N 1
ATOM 2483 C CA . ASP A 1 305 ? -39.347 -24.529 2.628 1.00 52.34 305 ASP A CA 1
ATOM 2484 C C . ASP A 1 305 ? -38.894 -25.201 1.313 1.00 52.34 305 ASP A C 1
ATOM 2486 O O . ASP A 1 305 ? -38.103 -24.624 0.561 1.00 52.34 305 ASP A O 1
ATOM 2490 N N . TYR A 1 306 ? -39.398 -26.409 1.031 1.00 52.34 306 TYR A N 1
ATOM 2491 C CA . TYR A 1 306 ? -39.296 -27.069 -0.282 1.00 52.34 306 TYR A CA 1
ATOM 2492 C C . TYR A 1 306 ? -40.512 -26.752 -1.155 1.00 52.34 306 TYR A C 1
ATOM 2494 O O . TYR A 1 306 ? -41.642 -26.783 -0.613 1.00 52.34 306 TYR A O 1
#